Protein AF-A0A954GJQ8-F1 (afdb_monomer_lite)

pLDDT: mean 75.6, std 22.65, range [29.42, 98.06]

Structure (mmCIF, N/CA/C/O backbone):
data_AF-A0A954GJQ8-F1
#
_entry.id   AF-A0A954GJQ8-F1
#
loop_
_atom_site.group_PDB
_atom_site.id
_atom_site.type_symbol
_atom_site.label_atom_id
_atom_site.label_alt_id
_atom_site.label_comp_id
_atom_site.label_asym_id
_atom_site.label_entity_id
_atom_site.label_seq_id
_atom_site.pdbx_PDB_ins_code
_atom_site.Cartn_x
_atom_site.Cartn_y
_atom_site.Cartn_z
_atom_site.occupancy
_atom_site.B_iso_or_equiv
_atom_site.auth_seq_id
_atom_site.auth_comp_id
_atom_site.auth_asym_id
_atom_site.auth_atom_id
_atom_site.pdbx_PDB_model_num
ATOM 1 N N . MET A 1 1 ? 16.228 -15.936 -43.462 1.00 51.31 1 MET A N 1
ATOM 2 C CA . MET A 1 1 ? 16.502 -15.929 -44.924 1.00 51.31 1 MET A CA 1
ATOM 3 C C . MET A 1 1 ? 17.855 -15.322 -45.326 1.00 51.31 1 MET A C 1
ATOM 5 O O . MET A 1 1 ? 18.479 -15.872 -46.222 1.00 51.31 1 MET A O 1
ATOM 9 N N . ARG A 1 2 ? 18.374 -14.271 -44.664 1.00 56.66 2 ARG A N 1
ATOM 10 C CA . ARG A 1 2 ? 19.669 -13.628 -45.010 1.00 56.66 2 ARG A CA 1
ATOM 11 C C . ARG A 1 2 ? 20.930 -14.510 -44.839 1.00 56.66 2 ARG A C 1
ATOM 13 O O . ARG A 1 2 ? 21.914 -14.288 -45.531 1.00 56.66 2 ARG A O 1
ATOM 20 N N . PHE A 1 3 ? 20.880 -15.552 -44.003 1.00 49.22 3 PHE A N 1
ATOM 21 C CA . PHE A 1 3 ? 22.015 -16.462 -43.753 1.00 49.22 3 PHE A CA 1
ATOM 22 C C . PHE A 1 3 ? 22.292 -17.443 -44.913 1.00 49.22 3 PHE A C 1
ATOM 24 O O . PHE A 1 3 ? 23.438 -17.769 -45.199 1.00 49.22 3 PHE A O 1
ATOM 31 N N . SER A 1 4 ? 21.254 -17.864 -45.646 1.00 56.44 4 SER A N 1
ATOM 32 C CA . SER A 1 4 ? 21.404 -18.787 -46.787 1.00 56.44 4 SER A CA 1
ATOM 33 C C . SER A 1 4 ? 22.041 -18.104 -48.003 1.00 56.44 4 SER A C 1
ATOM 35 O O . SER A 1 4 ? 22.789 -18.729 -48.753 1.00 56.44 4 SER A O 1
ATOM 37 N N . ILE A 1 5 ? 21.805 -16.798 -48.154 1.00 65.75 5 ILE A N 1
ATOM 38 C CA . ILE A 1 5 ? 22.423 -15.976 -49.198 1.00 65.75 5 ILE A CA 1
ATOM 39 C C . ILE A 1 5 ? 23.916 -15.813 -48.911 1.00 65.75 5 ILE A C 1
ATOM 41 O O . ILE A 1 5 ? 24.714 -15.970 -49.823 1.00 65.75 5 ILE A O 1
ATOM 45 N N . PHE A 1 6 ? 24.299 -15.598 -47.648 1.00 66.94 6 PHE A N 1
ATOM 46 C CA . PHE A 1 6 ? 25.705 -15.495 -47.251 1.00 66.94 6 PHE A CA 1
ATOM 47 C C . PHE A 1 6 ? 26.480 -16.798 -47.518 1.00 66.94 6 PHE A C 1
ATOM 49 O O . PHE A 1 6 ? 27.552 -16.759 -48.112 1.00 66.94 6 PHE A O 1
ATOM 56 N N . VAL A 1 7 ? 25.905 -17.962 -47.185 1.00 62.84 7 VAL A N 1
ATOM 57 C CA . VAL A 1 7 ? 26.544 -19.275 -47.412 1.00 62.84 7 VAL A CA 1
ATOM 58 C C . VAL A 1 7 ? 26.616 -19.641 -48.901 1.00 62.84 7 VAL A C 1
ATOM 60 O O . VAL A 1 7 ? 27.661 -20.091 -49.365 1.00 62.84 7 VAL A O 1
ATOM 63 N N . ARG A 1 8 ? 25.554 -19.396 -49.685 1.00 68.62 8 ARG A N 1
ATOM 64 C CA . ARG A 1 8 ? 25.583 -19.615 -51.149 1.00 68.62 8 ARG A CA 1
ATOM 65 C C . ARG A 1 8 ? 26.546 -18.663 -51.859 1.00 68.62 8 ARG A C 1
ATOM 67 O O . ARG A 1 8 ? 27.137 -19.031 -52.866 1.00 68.62 8 ARG A O 1
ATOM 74 N N . TRP A 1 9 ? 26.726 -17.460 -51.327 1.00 68.94 9 TRP A N 1
ATOM 75 C CA . TRP A 1 9 ? 27.626 -16.453 -51.876 1.00 68.94 9 TRP A CA 1
ATOM 76 C C . TRP A 1 9 ? 29.098 -16.751 -51.568 1.00 68.94 9 TRP A C 1
ATOM 78 O O . TRP A 1 9 ? 29.924 -16.694 -52.476 1.00 68.94 9 TRP A O 1
ATOM 88 N N . HIS A 1 10 ? 29.419 -17.182 -50.344 1.00 81.00 10 HIS A N 1
ATOM 89 C CA . HIS A 1 10 ? 30.764 -17.654 -49.992 1.00 81.00 10 HIS A CA 1
ATOM 90 C C . HIS A 1 10 ? 31.149 -18.916 -50.783 1.00 81.00 10 HIS A C 1
ATOM 92 O O . HIS A 1 10 ? 32.286 -19.036 -51.231 1.00 81.00 10 HIS A O 1
ATOM 98 N N . ALA A 1 11 ? 30.187 -19.812 -51.037 1.00 74.19 11 ALA A N 1
ATOM 99 C CA . ALA A 1 11 ? 30.384 -20.975 -51.900 1.00 74.19 11 ALA A CA 1
ATOM 100 C C . ALA A 1 11 ? 30.655 -20.587 -53.368 1.00 74.19 11 ALA A C 1
ATOM 102 O O . ALA A 1 11 ? 31.556 -21.153 -53.980 1.00 74.19 11 ALA A O 1
ATOM 103 N N . CYS A 1 12 ? 29.949 -19.592 -53.922 1.00 75.88 12 CYS A N 1
ATOM 104 C CA . CYS A 1 12 ? 30.237 -19.078 -55.268 1.00 75.88 12 CYS A CA 1
ATOM 105 C C . CYS A 1 12 ? 31.612 -18.400 -55.358 1.00 75.88 12 CYS A C 1
ATOM 107 O O . CYS A 1 12 ? 32.325 -18.610 -56.333 1.00 75.88 12 CYS A O 1
ATOM 109 N N . ILE A 1 13 ? 32.004 -17.614 -54.351 1.00 77.06 13 ILE A N 1
ATOM 110 C CA . ILE A 1 13 ? 33.321 -16.957 -54.318 1.00 77.06 13 ILE A CA 1
ATOM 111 C C . ILE A 1 13 ? 34.443 -17.997 -54.230 1.00 77.06 13 ILE A C 1
ATOM 113 O O . ILE A 1 13 ? 35.402 -17.915 -54.995 1.00 77.06 13 ILE A O 1
ATOM 117 N N . LEU A 1 14 ? 34.298 -19.014 -53.373 1.00 78.25 14 LEU A N 1
ATOM 118 C CA . LEU A 1 14 ? 35.243 -20.131 -53.309 1.00 78.25 14 LEU A CA 1
ATOM 119 C C . LEU A 1 14 ? 35.302 -20.907 -54.628 1.00 78.25 14 LEU A C 1
ATOM 121 O O . LEU A 1 14 ? 36.389 -21.286 -55.042 1.00 78.25 14 LEU A O 1
ATOM 125 N N . MET A 1 15 ? 34.177 -21.091 -55.327 1.00 77.75 15 MET A N 1
ATOM 126 C CA . MET A 1 15 ? 34.165 -21.728 -56.648 1.00 77.75 15 MET A CA 1
ATOM 127 C C . MET A 1 15 ? 34.898 -20.909 -57.713 1.00 77.75 15 MET A C 1
ATOM 129 O O . MET A 1 15 ? 35.611 -21.484 -58.530 1.00 77.75 15 MET A O 1
ATOM 133 N N . VAL A 1 16 ? 34.763 -19.581 -57.701 1.00 77.88 16 VAL A N 1
ATOM 134 C CA . VAL A 1 16 ? 35.472 -18.699 -58.640 1.00 77.88 16 VAL A CA 1
ATOM 135 C C . VAL A 1 16 ? 36.976 -18.702 -58.355 1.00 77.88 16 VAL A C 1
ATOM 137 O O . VAL A 1 16 ? 37.768 -18.833 -59.284 1.00 77.88 16 VAL A O 1
ATOM 140 N N . PHE A 1 17 ? 37.383 -18.657 -57.084 1.00 78.50 17 PHE A N 1
ATOM 141 C CA . PHE A 1 17 ? 38.795 -18.775 -56.703 1.00 78.50 17 PHE A CA 1
ATOM 142 C C . PHE A 1 17 ? 39.379 -20.162 -57.005 1.00 78.50 17 PHE A C 1
ATOM 144 O O . PHE A 1 17 ? 40.512 -20.253 -57.474 1.00 78.50 17 PHE A O 1
ATOM 151 N N . LEU A 1 18 ? 38.608 -21.236 -56.806 1.00 75.62 18 LEU A N 1
ATOM 152 C CA . LEU A 1 18 ? 39.009 -22.596 -57.169 1.00 75.62 18 LEU A CA 1
ATOM 153 C C . LEU A 1 18 ? 39.163 -22.738 -58.692 1.00 75.62 18 LEU A C 1
ATOM 155 O O . LEU A 1 18 ? 40.139 -23.321 -59.149 1.00 75.62 18 LEU A O 1
ATOM 159 N N . ALA A 1 19 ? 38.249 -22.165 -59.480 1.00 68.69 19 ALA A N 1
ATOM 160 C CA . ALA A 1 19 ? 38.315 -22.193 -60.940 1.00 68.69 19 ALA A CA 1
ATOM 161 C C . ALA A 1 19 ? 39.522 -21.406 -61.481 1.00 68.69 19 ALA A C 1
ATOM 163 O O . ALA A 1 19 ? 40.231 -21.899 -62.354 1.00 68.69 19 ALA A O 1
ATOM 164 N N . ILE A 1 20 ? 39.807 -20.224 -60.925 1.00 73.44 20 ILE A N 1
ATOM 165 C CA . ILE A 1 20 ? 40.988 -19.427 -61.296 1.00 73.44 20 ILE A CA 1
ATOM 166 C C . ILE A 1 20 ? 42.284 -20.145 -60.873 1.00 73.44 20 ILE A C 1
ATOM 168 O O . ILE A 1 20 ? 43.245 -20.185 -61.641 1.00 73.44 20 ILE A O 1
ATOM 172 N N . GLY A 1 21 ? 42.303 -20.773 -59.691 1.00 72.00 21 GLY A N 1
ATOM 173 C CA . GLY A 1 21 ? 43.444 -21.554 -59.204 1.00 72.00 21 GLY A CA 1
ATOM 174 C C . GLY A 1 21 ? 43.719 -22.831 -60.010 1.00 72.00 21 GLY A C 1
ATOM 175 O O . GLY A 1 21 ? 44.878 -23.201 -60.189 1.00 72.00 21 GLY A O 1
ATOM 176 N N . VAL A 1 22 ? 42.682 -23.489 -60.541 1.00 65.38 22 VAL A N 1
ATOM 177 C CA . VAL A 1 22 ? 42.823 -24.653 -61.435 1.00 65.38 22 VAL A CA 1
ATOM 178 C C . VAL A 1 22 ? 43.383 -24.238 -62.797 1.00 65.38 22 VAL A C 1
ATOM 180 O O . VAL A 1 22 ? 44.285 -24.907 -63.294 1.00 65.38 22 VAL A O 1
ATOM 183 N N . SER A 1 23 ? 42.943 -23.110 -63.362 1.00 60.53 23 SER A N 1
ATOM 184 C CA . SER A 1 23 ? 43.496 -22.591 -64.623 1.00 60.53 23 SER A CA 1
ATOM 185 C C . SER A 1 23 ? 44.976 -22.216 -64.507 1.00 60.53 23 SER A C 1
ATOM 187 O O . SER A 1 23 ? 45.749 -22.513 -65.412 1.00 60.53 23 SER A O 1
ATOM 189 N N . ALA A 1 24 ? 45.402 -21.642 -63.375 1.00 58.53 24 ALA A N 1
ATOM 190 C CA . ALA A 1 24 ? 46.818 -21.361 -63.122 1.00 58.53 24 ALA A CA 1
ATOM 191 C C . ALA A 1 24 ? 47.667 -22.645 -63.060 1.00 58.53 24 ALA A C 1
ATOM 193 O O . ALA A 1 24 ? 48.800 -22.662 -63.532 1.00 58.53 24 ALA A O 1
ATOM 194 N N . ARG A 1 25 ? 47.108 -23.740 -62.528 1.00 60.84 25 ARG A N 1
ATOM 195 C CA . ARG A 1 25 ? 47.779 -25.047 -62.462 1.00 60.84 25 ARG A CA 1
ATOM 196 C C . ARG A 1 25 ? 47.848 -25.754 -63.819 1.00 60.84 25 ARG A C 1
ATOM 198 O O . ARG A 1 25 ? 48.818 -26.456 -64.071 1.00 60.84 25 ARG A O 1
ATOM 205 N N . VAL A 1 26 ? 46.844 -25.555 -64.677 1.00 54.59 26 VAL A N 1
ATOM 206 C CA . VAL A 1 26 ? 46.819 -26.058 -66.062 1.00 54.59 26 VAL A CA 1
ATOM 207 C C . VAL A 1 26 ? 47.815 -25.296 -66.939 1.00 54.59 26 VAL A C 1
ATOM 209 O O . VAL A 1 26 ? 48.562 -25.926 -67.675 1.00 54.59 26 VAL A O 1
ATOM 212 N N . CYS A 1 27 ? 47.918 -23.970 -66.801 1.00 51.88 27 CYS A N 1
ATOM 213 C CA . CYS A 1 27 ? 48.908 -23.188 -67.550 1.00 51.88 27 CYS A CA 1
ATOM 214 C C . CYS A 1 27 ? 50.362 -23.448 -67.120 1.00 51.88 27 CYS A C 1
ATOM 216 O O . CYS A 1 27 ? 51.256 -23.226 -67.923 1.00 51.88 27 CYS A O 1
ATOM 218 N N . TYR A 1 28 ? 50.617 -23.933 -65.899 1.00 55.00 28 TYR A N 1
ATOM 219 C CA . TYR A 1 28 ? 51.981 -24.260 -65.452 1.00 55.00 28 TYR A CA 1
ATOM 220 C C . TYR A 1 28 ? 52.470 -25.645 -65.921 1.00 55.00 28 TYR A C 1
ATOM 222 O O . TYR A 1 28 ? 53.649 -25.955 -65.792 1.00 55.00 28 TYR A O 1
ATOM 230 N N . ALA A 1 29 ? 51.581 -26.503 -66.432 1.00 49.19 29 ALA A N 1
ATOM 231 C CA . ALA A 1 29 ? 51.914 -27.884 -66.794 1.00 49.19 29 ALA A CA 1
ATOM 232 C C . ALA A 1 29 ? 52.321 -28.073 -68.272 1.00 49.19 29 ALA A C 1
ATOM 234 O O . ALA A 1 29 ? 52.773 -29.156 -68.630 1.00 49.19 29 ALA A O 1
ATOM 235 N N . GLU A 1 30 ? 52.180 -27.053 -69.126 1.00 52.44 30 GLU A N 1
ATOM 236 C CA . GLU A 1 30 ? 52.343 -27.166 -70.590 1.00 52.44 30 GLU A CA 1
ATOM 237 C C . GLU A 1 30 ? 53.647 -26.537 -71.131 1.00 52.44 30 GLU A C 1
ATOM 239 O O . GLU A 1 30 ? 53.753 -26.254 -72.317 1.00 52.44 30 GLU A O 1
ATOM 244 N N . GLU A 1 31 ? 54.661 -26.334 -70.279 1.00 52.31 31 GLU A N 1
ATOM 245 C CA . GLU A 1 31 ? 55.951 -25.715 -70.661 1.00 52.31 31 GLU A CA 1
ATOM 246 C C . GLU A 1 31 ? 57.181 -26.615 -70.396 1.00 52.31 31 GLU A C 1
ATOM 248 O O . GLU A 1 31 ? 58.314 -26.147 -70.379 1.00 52.31 31 GLU A O 1
ATOM 253 N N . SER A 1 32 ? 57.006 -27.930 -70.201 1.00 49.62 32 SER A N 1
ATOM 254 C CA . SER A 1 32 ? 58.130 -28.843 -69.901 1.00 49.62 32 SER A CA 1
ATOM 255 C C . SER A 1 32 ? 58.565 -29.776 -71.039 1.00 49.62 32 SER A C 1
ATOM 257 O O . SER A 1 32 ? 59.336 -30.698 -70.782 1.00 49.62 32 SER A O 1
ATOM 259 N N . HIS A 1 33 ? 58.115 -29.587 -72.284 1.00 46.44 33 HIS A N 1
ATOM 260 C CA . HIS A 1 33 ? 58.549 -30.441 -73.397 1.00 46.44 33 HIS A CA 1
ATOM 261 C C . HIS A 1 33 ? 58.727 -29.684 -74.719 1.00 46.44 33 HIS A C 1
ATOM 263 O O . HIS A 1 33 ? 57.775 -29.506 -75.473 1.00 46.44 33 HIS A O 1
ATOM 269 N N . GLY A 1 34 ? 59.985 -29.353 -75.032 1.00 33.59 34 GLY A N 1
ATOM 270 C CA . GLY A 1 34 ? 60.461 -29.275 -76.415 1.00 33.59 34 GLY A CA 1
ATOM 271 C C . GLY A 1 34 ? 61.350 -28.080 -76.759 1.00 33.59 34 GLY A C 1
ATOM 272 O O . GLY A 1 34 ? 60.848 -27.119 -77.325 1.00 33.59 34 GLY A O 1
ATOM 273 N N . HIS A 1 35 ? 62.664 -28.187 -76.529 1.00 32.62 35 HIS A N 1
ATOM 274 C CA . HIS A 1 35 ? 63.666 -27.996 -77.591 1.00 32.62 35 HIS A CA 1
ATOM 275 C C . HIS A 1 35 ? 65.053 -28.454 -77.109 1.00 32.62 35 HIS A C 1
ATOM 277 O O . HIS A 1 35 ? 65.641 -27.860 -76.209 1.00 32.62 35 HIS A O 1
ATOM 283 N N . GLU A 1 36 ? 65.558 -29.522 -77.719 1.00 41.53 36 GLU A N 1
ATOM 284 C CA . GLU A 1 36 ? 66.923 -30.031 -77.594 1.00 41.53 36 GLU A CA 1
ATOM 285 C C . GLU A 1 36 ? 67.572 -29.907 -78.986 1.00 41.53 36 GLU A C 1
ATOM 287 O O . GLU A 1 36 ? 66.912 -30.243 -79.971 1.00 41.53 36 GLU A O 1
ATOM 292 N N . SER A 1 37 ? 68.843 -29.463 -79.039 1.00 43.97 37 SER A N 1
ATOM 293 C CA . SER A 1 37 ? 69.785 -29.453 -80.193 1.00 43.97 37 SER A CA 1
ATOM 294 C C . SER A 1 37 ? 69.435 -28.473 -81.352 1.00 43.97 37 SER A C 1
ATOM 296 O O . SER A 1 37 ? 68.263 -28.238 -81.616 1.00 43.97 37 SER A O 1
ATOM 298 N N . GLU A 1 38 ? 70.315 -27.740 -82.054 1.00 43.12 38 GLU A N 1
ATOM 299 C CA . GLU A 1 38 ? 71.737 -27.816 -82.461 1.00 43.12 38 GLU A CA 1
ATOM 300 C C . GLU A 1 38 ? 72.207 -26.361 -82.784 1.00 43.12 38 GLU A C 1
ATOM 302 O O . GLU A 1 38 ? 71.411 -25.551 -83.254 1.00 43.12 38 GLU A O 1
ATOM 307 N N . ASP A 1 39 ? 73.385 -25.899 -82.348 1.00 40.47 39 ASP A N 1
ATOM 308 C CA . ASP A 1 39 ? 74.624 -25.695 -83.137 1.00 40.47 39 ASP A CA 1
ATOM 309 C C . ASP A 1 39 ? 74.969 -24.205 -83.322 1.00 40.47 39 ASP A C 1
ATOM 311 O O . ASP A 1 39 ? 74.152 -23.421 -83.785 1.00 40.47 39 ASP A O 1
ATOM 315 N N . HIS A 1 40 ? 76.198 -23.813 -82.963 1.00 40.78 40 HIS A N 1
ATOM 316 C CA . HIS A 1 40 ? 77.152 -23.162 -83.873 1.00 40.78 40 HIS A CA 1
ATOM 317 C C . HIS A 1 40 ? 78.504 -22.950 -83.177 1.00 40.78 40 HIS A C 1
ATOM 319 O O . HIS A 1 40 ? 78.657 -22.192 -82.221 1.00 40.78 40 HIS A O 1
ATOM 325 N N . ALA A 1 41 ? 79.490 -23.656 -83.721 1.00 35.62 41 ALA A N 1
ATOM 326 C CA . ALA A 1 41 ? 80.904 -23.581 -83.422 1.00 35.62 41 ALA A CA 1
ATOM 327 C C . ALA A 1 41 ? 81.531 -22.227 -83.799 1.00 35.62 41 ALA A C 1
ATOM 329 O O . ALA A 1 41 ? 81.249 -21.679 -84.864 1.00 35.62 41 ALA A O 1
ATOM 330 N N . ALA A 1 42 ? 82.491 -21.773 -82.993 1.00 36.75 42 ALA A N 1
ATOM 331 C CA . ALA A 1 42 ? 83.597 -20.938 -83.451 1.00 36.75 42 ALA A CA 1
ATOM 332 C C . ALA A 1 42 ? 84.832 -21.238 -82.590 1.00 36.75 42 ALA A C 1
ATOM 334 O O . ALA A 1 42 ? 84.947 -20.797 -81.450 1.00 36.75 42 ALA A O 1
ATOM 335 N N . ALA A 1 43 ? 85.734 -22.043 -83.147 1.00 39.94 43 ALA A N 1
ATOM 336 C CA . ALA A 1 43 ? 87.065 -22.289 -82.619 1.00 39.94 43 ALA A CA 1
ATOM 337 C C . ALA A 1 43 ? 88.041 -21.218 -83.129 1.00 39.94 43 ALA A C 1
ATOM 339 O O . ALA A 1 43 ? 87.995 -20.875 -84.309 1.00 39.94 43 ALA A O 1
ATOM 340 N N . SER A 1 44 ? 88.965 -20.775 -82.274 1.00 36.94 44 SER A N 1
ATOM 341 C CA . SER A 1 44 ? 90.380 -20.576 -82.629 1.00 36.94 44 SER A CA 1
ATOM 342 C C . SER A 1 44 ? 91.202 -20.290 -81.367 1.00 36.94 44 SER A C 1
ATOM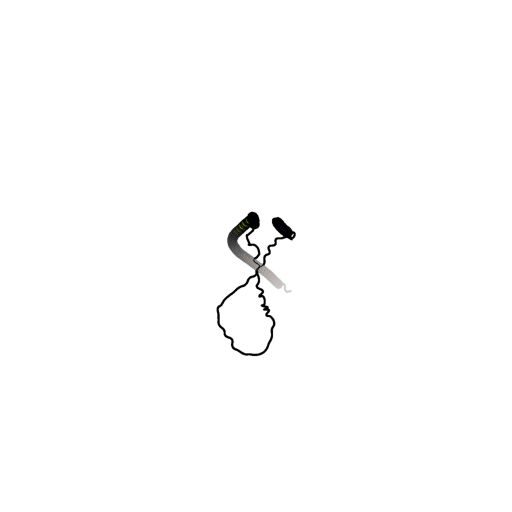 344 O O . SER A 1 44 ? 90.978 -19.290 -80.693 1.00 36.94 44 SER A O 1
ATOM 346 N N . ASN A 1 45 ? 92.150 -21.189 -81.097 1.00 42.72 45 ASN A N 1
ATOM 347 C CA . ASN A 1 45 ? 93.179 -21.163 -80.054 1.00 42.72 45 ASN A CA 1
ATOM 348 C C . ASN A 1 45 ? 94.163 -19.988 -80.176 1.00 42.72 45 ASN A C 1
ATOM 350 O O . ASN A 1 45 ? 94.345 -19.446 -81.267 1.00 42.72 45 ASN A O 1
ATOM 354 N N . GLY A 1 46 ? 94.921 -19.767 -79.098 1.00 31.95 46 GLY A N 1
ATOM 355 C CA . GLY A 1 46 ? 96.297 -19.272 -79.171 1.00 31.95 46 GLY A CA 1
ATOM 356 C C . GLY A 1 46 ? 96.725 -18.516 -77.923 1.00 31.95 46 GLY A C 1
ATOM 357 O O . GLY A 1 46 ? 96.332 -17.366 -77.761 1.00 31.95 46 GLY A O 1
ATOM 358 N N . ASP A 1 47 ? 97.504 -19.191 -77.075 1.00 41.31 47 ASP A N 1
ATOM 359 C CA . ASP A 1 47 ? 98.363 -18.624 -76.029 1.00 41.31 47 ASP A CA 1
ATOM 360 C C . ASP A 1 47 ? 99.235 -17.479 -76.561 1.00 41.31 47 ASP A C 1
ATOM 362 O O . ASP A 1 47 ? 99.454 -17.429 -77.763 1.00 41.31 47 ASP A O 1
ATOM 366 N N . ASP A 1 48 ? 99.725 -16.604 -75.671 1.00 38.88 48 ASP A N 1
ATOM 367 C CA . ASP A 1 48 ? 101.139 -16.183 -75.587 1.00 38.88 48 ASP A CA 1
ATOM 368 C C . ASP A 1 48 ? 101.374 -15.337 -74.315 1.00 38.88 48 ASP A C 1
ATOM 370 O O . ASP A 1 48 ? 100.611 -14.429 -73.978 1.00 38.88 48 ASP A O 1
ATOM 374 N N . HIS A 1 49 ? 102.454 -15.666 -73.608 1.00 37.03 49 HIS A N 1
ATOM 375 C CA . HIS A 1 49 ? 102.993 -15.022 -72.404 1.00 37.03 49 HIS A CA 1
ATOM 376 C C . HIS A 1 49 ? 103.652 -13.649 -72.672 1.00 37.03 49 HIS A C 1
ATOM 378 O O . HIS A 1 49 ? 104.145 -13.438 -73.771 1.00 37.03 49 HIS A O 1
ATOM 384 N N . GLU A 1 50 ? 103.768 -12.776 -71.649 1.00 35.03 50 GLU A N 1
ATOM 385 C CA . GLU A 1 50 ? 105.060 -12.258 -71.110 1.00 35.03 50 GLU A CA 1
ATOM 386 C C . GLU A 1 50 ? 104.946 -11.036 -70.147 1.00 35.03 50 GLU A C 1
ATOM 388 O O . GLU A 1 50 ? 104.223 -10.080 -70.407 1.00 35.03 50 GLU A O 1
ATOM 393 N N . HIS A 1 51 ? 105.744 -11.122 -69.061 1.00 32.97 51 HIS A N 1
ATOM 394 C CA . HIS A 1 51 ? 106.516 -10.122 -68.272 1.00 32.97 51 HIS A CA 1
ATOM 395 C C . HIS A 1 51 ? 105.855 -8.858 -67.675 1.00 32.97 51 HIS A C 1
ATOM 397 O O . HIS A 1 51 ? 105.302 -8.030 -68.384 1.00 32.97 51 HIS A O 1
ATOM 403 N N . GLY A 1 52 ? 105.878 -8.659 -66.345 1.00 29.42 52 GLY A N 1
ATOM 404 C CA . GLY A 1 52 ? 106.995 -8.117 -65.521 1.00 29.42 52 GLY A CA 1
ATOM 405 C C . GLY A 1 52 ? 106.518 -6.757 -64.949 1.00 29.42 52 GLY A C 1
ATOM 406 O O . GLY A 1 52 ? 105.724 -6.102 -65.607 1.00 29.42 52 GLY A O 1
ATOM 407 N N . GLU A 1 53 ? 106.819 -6.221 -63.765 1.00 40.06 53 GLU A N 1
ATOM 408 C CA . GLU A 1 53 ? 107.908 -6.325 -62.790 1.00 40.06 53 GLU A CA 1
ATOM 409 C C . GLU A 1 53 ? 107.486 -5.475 -61.547 1.00 40.06 53 GLU A C 1
ATOM 411 O O . GLU A 1 53 ? 106.869 -4.432 -61.753 1.00 40.06 53 GLU A O 1
ATOM 416 N N . ALA A 1 54 ? 107.826 -5.942 -60.327 1.00 40.34 54 ALA A N 1
ATOM 417 C CA . ALA A 1 54 ? 108.148 -5.265 -59.034 1.00 40.34 54 ALA A CA 1
ATOM 418 C C . ALA A 1 54 ? 107.272 -4.087 -58.480 1.00 40.34 54 ALA A C 1
ATOM 420 O O . ALA A 1 54 ? 106.687 -3.308 -59.214 1.00 40.34 54 ALA A O 1
ATOM 421 N N . ASP A 1 55 ? 107.027 -3.928 -57.163 1.00 44.59 55 ASP A N 1
ATOM 422 C CA . ASP A 1 55 ? 108.005 -3.733 -56.074 1.00 44.59 55 ASP A CA 1
ATOM 423 C C . ASP A 1 55 ? 107.492 -4.157 -54.661 1.00 44.59 55 ASP A C 1
ATOM 425 O O . ASP A 1 55 ? 106.395 -3.784 -54.254 1.00 44.59 55 ASP A O 1
ATOM 429 N N . HIS A 1 56 ? 108.321 -4.927 -53.928 1.00 42.50 56 HIS A N 1
ATOM 430 C CA . HIS A 1 56 ? 108.898 -4.706 -52.568 1.00 42.50 56 HIS A CA 1
ATOM 431 C C . HIS A 1 56 ? 108.067 -3.991 -51.452 1.00 42.50 56 HIS A C 1
ATOM 433 O O . HIS A 1 56 ? 107.431 -2.982 -51.701 1.00 42.50 56 HIS A O 1
ATOM 439 N N . ALA A 1 57 ? 108.108 -4.298 -50.140 1.00 39.47 57 ALA A N 1
ATOM 440 C CA . ALA A 1 57 ? 108.956 -5.135 -49.275 1.00 39.47 57 ALA A CA 1
ATOM 441 C C . ALA A 1 57 ? 108.441 -5.141 -47.799 1.00 39.47 57 ALA A C 1
ATOM 443 O O . ALA A 1 57 ? 107.636 -4.291 -47.423 1.00 39.47 57 ALA A O 1
ATOM 444 N N . ALA A 1 58 ? 109.063 -6.022 -46.987 1.00 44.19 58 ALA A N 1
ATOM 445 C CA . ALA A 1 58 ? 109.218 -6.077 -45.509 1.00 44.19 58 ALA A CA 1
ATOM 446 C C . ALA A 1 58 ? 108.343 -7.130 -44.783 1.00 44.19 58 ALA A C 1
ATOM 448 O O . ALA A 1 58 ? 107.158 -6.902 -44.578 1.00 44.19 58 ALA A O 1
ATOM 449 N N . HIS A 1 59 ? 108.786 -8.372 -44.520 1.00 41.19 59 HIS A N 1
ATOM 450 C CA . HIS A 1 59 ? 109.882 -8.941 -43.687 1.00 41.19 59 HIS A CA 1
ATOM 451 C C . HIS A 1 59 ? 109.739 -8.819 -42.158 1.00 41.19 59 HIS A C 1
ATOM 453 O O . HIS A 1 59 ? 109.740 -7.721 -41.608 1.00 41.19 59 HIS A O 1
ATOM 459 N N . GLY A 1 60 ? 109.765 -9.989 -41.504 1.00 36.03 60 GLY A N 1
ATOM 460 C CA . GLY A 1 60 ? 110.061 -10.199 -40.085 1.00 36.03 60 GLY A CA 1
ATOM 461 C C . GLY A 1 60 ? 109.777 -11.644 -39.649 1.00 36.03 60 GLY A C 1
ATOM 462 O O . GLY A 1 60 ? 108.703 -11.904 -39.121 1.00 36.03 60 GLY A O 1
ATOM 463 N N . ASP A 1 61 ? 110.721 -12.556 -39.906 1.00 43.97 61 ASP A N 1
ATOM 464 C CA . ASP A 1 61 ? 110.797 -13.930 -39.374 1.00 43.97 61 ASP A CA 1
ATOM 465 C C . ASP A 1 61 ? 112.046 -14.039 -38.492 1.00 43.97 61 ASP A C 1
ATOM 467 O O . ASP A 1 61 ? 113.090 -13.532 -38.903 1.00 43.97 61 ASP A O 1
ATOM 471 N N . ASP A 1 62 ? 111.938 -14.751 -37.364 1.00 46.12 62 ASP A N 1
ATOM 472 C CA . ASP A 1 62 ? 113.076 -15.239 -36.581 1.00 46.12 62 ASP A CA 1
ATOM 473 C C . ASP A 1 62 ? 112.862 -16.729 -36.192 1.00 46.12 62 ASP A C 1
ATOM 475 O O . ASP A 1 62 ? 112.320 -17.034 -35.131 1.00 46.12 62 ASP A O 1
ATOM 479 N N . GLY A 1 63 ? 113.350 -17.668 -37.012 1.00 39.66 63 GLY A N 1
ATOM 480 C CA . GLY A 1 63 ? 114.482 -18.526 -36.607 1.00 39.66 63 GLY A CA 1
ATOM 481 C C . GLY A 1 63 ? 114.279 -19.969 -36.071 1.00 39.66 63 GLY A C 1
ATOM 482 O O . GLY A 1 63 ? 113.652 -20.195 -35.040 1.00 39.66 63 GLY A O 1
ATOM 483 N N . HIS A 1 64 ? 115.067 -20.875 -36.697 1.00 44.56 64 HIS A N 1
ATOM 484 C CA . HIS A 1 64 ? 115.543 -22.245 -36.338 1.00 44.56 64 HIS A CA 1
ATOM 485 C C . HIS A 1 64 ? 114.709 -23.418 -36.905 1.00 44.56 64 HIS A C 1
ATOM 487 O O . HIS A 1 64 ? 113.565 -23.588 -36.512 1.00 44.56 64 HIS A O 1
ATOM 493 N N . GLY A 1 65 ? 115.158 -24.271 -37.849 1.00 38.81 65 GLY A N 1
ATOM 494 C CA . GLY A 1 65 ? 116.458 -24.938 -38.132 1.00 38.81 65 GLY A CA 1
ATOM 495 C C . GLY A 1 65 ? 116.274 -26.447 -37.832 1.00 38.81 65 GLY A C 1
ATOM 496 O O . GLY A 1 65 ? 115.720 -26.749 -36.785 1.00 38.81 65 GLY A O 1
ATOM 497 N N . ASP A 1 66 ? 116.625 -27.484 -38.602 1.00 43.69 66 ASP A N 1
ATOM 498 C CA . ASP A 1 66 ? 117.427 -27.770 -39.805 1.00 43.69 66 ASP A CA 1
ATOM 499 C C . ASP A 1 66 ? 117.021 -29.198 -40.291 1.00 43.69 66 ASP A C 1
ATOM 501 O O . ASP A 1 66 ? 116.646 -30.030 -39.462 1.00 43.69 66 ASP A O 1
ATOM 505 N N . GLY A 1 67 ? 117.145 -29.489 -41.595 1.00 39.31 67 GLY A N 1
ATOM 506 C CA . GLY A 1 67 ? 117.530 -30.828 -42.073 1.00 39.31 67 GLY A CA 1
ATOM 507 C C . GLY A 1 67 ? 116.516 -31.695 -42.841 1.00 39.31 67 GLY A C 1
ATOM 508 O O . GLY A 1 67 ? 115.888 -32.568 -42.253 1.00 39.31 67 GLY A O 1
ATOM 509 N N . GLY A 1 68 ? 116.526 -31.602 -44.182 1.00 35.03 68 GLY A N 1
ATOM 510 C CA . GLY A 1 68 ? 116.659 -32.813 -45.018 1.00 35.03 68 GLY A CA 1
ATOM 511 C C . GLY A 1 68 ? 115.504 -33.299 -45.917 1.00 35.03 68 GLY A C 1
ATOM 512 O O . GLY A 1 68 ? 114.868 -34.289 -45.584 1.00 35.03 68 GLY A O 1
ATOM 513 N N . HIS A 1 69 ? 115.432 -32.724 -47.126 1.00 37.25 69 HIS A N 1
ATOM 514 C CA . HIS A 1 69 ? 115.315 -33.393 -48.444 1.00 37.25 69 HIS A CA 1
ATOM 515 C C . HIS A 1 69 ? 113.981 -33.915 -49.043 1.00 37.25 69 HIS A C 1
ATOM 517 O O . HIS A 1 69 ? 113.314 -34.801 -48.520 1.00 37.25 69 HIS A O 1
ATOM 523 N N . ASP A 1 70 ? 113.801 -33.425 -50.280 1.00 39.97 70 ASP A N 1
ATOM 524 C CA . ASP A 1 70 ? 113.300 -34.038 -51.520 1.00 39.97 70 ASP A CA 1
ATOM 525 C C . ASP A 1 70 ? 111.793 -34.076 -51.859 1.00 39.97 70 ASP A C 1
ATOM 527 O O . ASP A 1 70 ? 111.034 -34.955 -51.470 1.00 39.97 70 ASP A O 1
ATOM 531 N N . GLU A 1 71 ? 111.453 -33.075 -52.686 1.00 43.81 71 GLU A N 1
ATOM 532 C CA . GLU A 1 71 ? 110.685 -33.084 -53.944 1.00 43.81 71 GLU A CA 1
ATOM 533 C C . GLU A 1 71 ? 109.289 -33.728 -54.000 1.00 43.81 71 GLU A C 1
ATOM 535 O O . GLU A 1 71 ? 109.125 -34.945 -53.989 1.00 43.81 71 GLU A O 1
ATOM 540 N N . GLY A 1 72 ? 108.280 -32.882 -54.243 1.00 37.94 72 GLY A N 1
ATOM 541 C CA . GLY A 1 72 ? 106.987 -33.324 -54.764 1.00 37.94 72 GLY A CA 1
ATOM 542 C C . GLY A 1 72 ? 105.845 -32.341 -54.528 1.00 37.94 72 GLY A C 1
ATOM 543 O O . GLY A 1 72 ? 105.232 -32.362 -53.472 1.00 37.94 72 GLY A O 1
ATOM 544 N N . GLU A 1 73 ? 105.586 -31.516 -55.543 1.00 42.94 73 GLU A N 1
ATOM 545 C CA . GLU A 1 73 ? 104.300 -30.909 -55.927 1.00 42.94 73 GLU A CA 1
ATOM 546 C C . GLU A 1 73 ? 103.388 -30.254 -54.869 1.00 42.94 73 GLU A C 1
ATOM 548 O O . GLU A 1 73 ? 102.753 -30.879 -54.023 1.00 42.94 73 GLU A O 1
ATOM 553 N N . ALA A 1 74 ? 103.220 -28.942 -55.051 1.00 39.91 74 ALA A N 1
ATOM 554 C CA . ALA A 1 74 ? 102.201 -28.123 -54.420 1.00 39.91 74 ALA A CA 1
ATOM 555 C C . ALA A 1 74 ? 100.808 -28.386 -55.022 1.00 39.91 74 ALA A C 1
ATOM 557 O O . ALA A 1 74 ? 100.598 -28.233 -56.224 1.00 39.91 74 ALA A O 1
ATOM 558 N N . GLY A 1 75 ? 99.843 -28.680 -54.152 1.00 37.53 75 GLY A N 1
ATOM 559 C CA . GLY A 1 75 ? 98.410 -28.625 -54.432 1.00 37.53 75 GLY A CA 1
ATOM 560 C C . GLY A 1 75 ? 97.687 -28.016 -53.234 1.00 37.53 75 GLY A C 1
ATOM 561 O O . GLY A 1 75 ? 97.357 -28.718 -52.281 1.00 37.53 75 GLY A O 1
ATOM 562 N N . HIS A 1 76 ? 97.493 -26.697 -53.267 1.00 42.03 76 HIS A N 1
ATOM 563 C CA . HIS A 1 76 ? 96.685 -25.943 -52.310 1.00 42.03 76 HIS A CA 1
ATOM 564 C C . HIS A 1 76 ? 95.217 -26.397 -52.393 1.00 42.03 76 HIS A C 1
ATOM 566 O O . HIS A 1 76 ? 94.557 -26.192 -53.409 1.00 42.03 76 HIS A O 1
ATOM 572 N N . HIS A 1 77 ? 94.714 -27.015 -51.323 1.00 42.34 77 HIS A N 1
ATOM 573 C CA . HIS A 1 77 ? 93.285 -27.195 -51.070 1.00 42.34 77 HIS A CA 1
ATOM 574 C C . HIS A 1 77 ? 92.851 -26.128 -50.065 1.00 42.34 77 HIS A C 1
ATOM 576 O O . HIS A 1 77 ? 92.920 -26.338 -48.853 1.00 42.34 77 HIS A O 1
ATOM 582 N N . ASP A 1 78 ? 92.405 -24.986 -50.578 1.00 43.72 78 ASP A N 1
ATOM 583 C CA . ASP A 1 78 ? 91.787 -23.951 -49.761 1.00 43.72 78 ASP A CA 1
ATOM 584 C C . ASP A 1 78 ? 90.280 -24.226 -49.708 1.00 43.72 78 ASP A C 1
ATOM 586 O O . ASP A 1 78 ? 89.605 -24.358 -50.728 1.00 43.72 78 ASP A O 1
ATOM 590 N N . ALA A 1 79 ? 89.781 -24.389 -48.486 1.00 43.47 79 ALA A N 1
ATOM 591 C CA . ALA A 1 79 ? 88.404 -24.713 -48.161 1.00 43.47 79 ALA A CA 1
ATOM 592 C C . ALA A 1 79 ? 87.426 -23.623 -48.636 1.00 43.47 79 ALA A C 1
ATOM 594 O O . ALA A 1 79 ? 87.542 -22.457 -48.250 1.00 43.47 79 ALA A O 1
ATOM 595 N N . GLU A 1 80 ? 86.433 -24.028 -49.430 1.00 48.34 80 GLU A N 1
ATOM 596 C CA . GLU A 1 80 ? 85.304 -23.194 -49.839 1.00 48.34 80 GLU A CA 1
ATOM 597 C C . GLU A 1 80 ? 84.470 -22.759 -48.625 1.00 48.34 80 GLU A C 1
ATOM 599 O O . GLU A 1 80 ? 83.943 -23.557 -47.849 1.00 48.34 80 GLU A O 1
ATOM 604 N N . HIS A 1 81 ? 84.360 -21.442 -48.479 1.00 51.59 81 HIS A N 1
ATOM 605 C CA . HIS A 1 81 ? 83.347 -20.768 -47.685 1.00 51.59 81 HIS A CA 1
ATOM 606 C C . HIS A 1 81 ? 81.992 -20.925 -48.398 1.00 51.59 81 HIS A C 1
ATOM 608 O O . HIS A 1 81 ? 81.771 -20.282 -49.423 1.00 51.59 81 HIS A O 1
ATOM 614 N N . ASP A 1 82 ? 81.072 -21.711 -47.829 1.00 51.91 82 ASP A N 1
ATOM 615 C CA . ASP A 1 82 ? 79.659 -21.750 -48.236 1.00 51.91 82 ASP A CA 1
ATOM 616 C C . ASP A 1 82 ? 78.985 -20.403 -47.909 1.00 51.91 82 ASP A C 1
ATOM 618 O O . ASP A 1 82 ? 78.337 -20.207 -46.874 1.00 51.91 82 ASP A O 1
ATOM 622 N N . ALA A 1 83 ? 79.179 -19.421 -48.787 1.00 55.66 83 ALA A N 1
ATOM 623 C CA . ALA A 1 83 ? 78.428 -18.180 -48.784 1.00 55.66 83 ALA A CA 1
ATOM 624 C C . ALA A 1 83 ? 77.056 -18.442 -49.414 1.00 55.66 83 ALA A C 1
ATOM 626 O O . ALA A 1 83 ? 76.955 -18.883 -50.551 1.00 55.66 83 ALA A O 1
ATOM 627 N N . PHE A 1 84 ? 75.986 -18.144 -48.678 1.00 53.19 84 PHE A N 1
ATOM 628 C CA . PHE A 1 84 ? 74.612 -18.155 -49.178 1.00 53.19 84 PHE A CA 1
ATOM 629 C C . PHE A 1 84 ? 74.493 -17.277 -50.433 1.00 53.19 84 PHE A C 1
ATOM 631 O O . PHE A 1 84 ? 74.381 -16.051 -50.356 1.00 53.19 84 PHE A O 1
ATOM 638 N N . HIS A 1 85 ? 74.531 -17.918 -51.597 1.00 59.69 85 HIS A N 1
ATOM 639 C CA . HIS A 1 85 ? 74.291 -17.282 -52.878 1.00 59.69 85 HIS A CA 1
ATOM 640 C C . HIS A 1 85 ? 72.783 -17.029 -52.998 1.00 59.69 85 HIS A C 1
ATOM 642 O O . HIS A 1 85 ? 72.003 -17.947 -53.246 1.00 59.69 85 HIS A O 1
ATOM 648 N N . ILE A 1 86 ? 72.349 -15.777 -52.811 1.00 61.03 86 ILE A N 1
ATOM 649 C CA . ILE A 1 86 ? 71.070 -15.339 -53.377 1.00 61.03 86 ILE A CA 1
ATOM 650 C C . ILE A 1 86 ? 71.272 -15.348 -54.886 1.00 61.03 86 ILE A C 1
ATOM 652 O O . ILE A 1 86 ? 71.863 -14.421 -55.441 1.00 61.03 86 ILE A O 1
ATOM 656 N N . ASP A 1 87 ? 70.810 -16.409 -55.540 1.00 50.50 87 ASP A N 1
ATOM 657 C CA . ASP A 1 87 ? 70.767 -16.461 -56.992 1.00 50.50 87 ASP A CA 1
ATOM 658 C C . ASP A 1 87 ? 69.836 -15.345 -57.486 1.00 50.50 87 ASP A C 1
ATOM 660 O O . ASP A 1 87 ? 68.609 -15.402 -57.379 1.00 50.50 87 ASP A O 1
ATOM 664 N N . THR A 1 88 ? 70.454 -14.256 -57.935 1.00 62.97 88 THR A N 1
ATOM 665 C CA . THR A 1 88 ? 69.775 -13.059 -58.435 1.00 62.97 88 THR A CA 1
ATOM 666 C C . THR A 1 88 ? 69.559 -13.145 -59.948 1.00 62.97 88 THR A C 1
ATOM 668 O O . THR A 1 88 ? 69.327 -12.128 -60.594 1.00 62.97 88 THR A O 1
ATOM 671 N N . SER A 1 89 ? 69.634 -14.349 -60.529 1.00 58.59 89 SER A N 1
ATOM 672 C CA . SER A 1 89 ? 69.318 -14.592 -61.940 1.00 58.59 89 SER A CA 1
ATOM 673 C C . SER A 1 89 ? 67.812 -14.686 -62.229 1.00 58.59 89 SER A C 1
ATOM 675 O O . SER A 1 89 ? 67.414 -14.801 -63.389 1.00 58.59 89 SER A O 1
ATOM 677 N N . ALA A 1 90 ? 66.951 -14.572 -61.208 1.00 65.69 90 ALA A N 1
ATOM 678 C CA . ALA A 1 90 ? 65.517 -14.403 -61.420 1.00 65.69 90 ALA A CA 1
ATOM 679 C C . ALA A 1 90 ? 65.245 -13.076 -62.169 1.00 65.69 90 ALA A C 1
ATOM 681 O O . ALA A 1 90 ? 65.749 -12.028 -61.750 1.00 65.69 90 ALA A O 1
ATOM 682 N N . PRO A 1 91 ? 64.458 -13.087 -63.265 1.00 65.38 91 PRO A N 1
ATOM 683 C CA . PRO A 1 91 ? 64.229 -11.901 -64.085 1.00 65.38 91 PRO A CA 1
ATOM 684 C C . PRO A 1 91 ? 63.623 -10.756 -63.253 1.00 65.38 91 PRO A C 1
ATOM 686 O O . PRO A 1 91 ? 62.896 -11.009 -62.287 1.00 65.38 91 PRO A O 1
ATOM 689 N N . PRO A 1 92 ? 63.914 -9.488 -63.605 1.00 60.19 92 PRO A N 1
ATOM 690 C CA . PRO A 1 92 ? 63.514 -8.333 -62.812 1.00 60.19 92 PRO A CA 1
ATOM 691 C C . PRO A 1 92 ? 62.001 -8.326 -62.591 1.00 60.19 92 PRO A C 1
ATOM 693 O O . PRO A 1 92 ? 61.234 -8.543 -63.527 1.00 60.19 92 PRO A O 1
ATOM 696 N N . LEU A 1 93 ? 61.587 -8.036 -61.351 1.00 63.22 93 LEU A N 1
ATOM 697 C CA . LEU A 1 93 ? 60.198 -7.871 -60.909 1.00 63.22 93 LEU A CA 1
ATOM 698 C C . LEU A 1 93 ? 59.550 -6.644 -61.574 1.00 63.22 93 LEU A C 1
ATOM 700 O O . LEU A 1 93 ? 59.200 -5.661 -60.924 1.00 63.22 93 LEU A O 1
ATOM 704 N N . MET A 1 94 ? 59.416 -6.671 -62.893 1.00 62.53 94 MET A N 1
ATOM 705 C CA . MET A 1 94 ? 58.539 -5.780 -63.624 1.00 62.53 94 MET A CA 1
ATOM 706 C C . MET A 1 94 ? 57.148 -6.376 -63.437 1.00 62.53 94 MET A C 1
ATOM 708 O O . MET A 1 94 ? 56.918 -7.501 -63.874 1.00 62.53 94 MET A O 1
ATOM 712 N N . PRO A 1 95 ? 56.230 -5.702 -62.727 1.00 65.81 95 PRO A N 1
ATOM 713 C CA . PRO A 1 95 ? 54.900 -6.250 -62.557 1.00 65.81 95 PRO A CA 1
ATOM 714 C C . PRO A 1 95 ? 54.289 -6.400 -63.945 1.00 65.81 95 PRO A C 1
ATOM 716 O O . PRO A 1 95 ? 54.112 -5.407 -64.657 1.00 65.81 95 PRO A O 1
ATOM 719 N N . ASP A 1 96 ? 53.991 -7.639 -64.336 1.00 71.12 96 ASP A N 1
ATOM 720 C CA . ASP A 1 96 ? 53.353 -7.899 -65.615 1.00 71.12 96 ASP A CA 1
ATOM 721 C C . ASP A 1 96 ? 52.103 -7.027 -65.698 1.00 71.12 96 ASP A C 1
ATOM 723 O O . ASP A 1 96 ? 51.210 -7.107 -64.847 1.00 71.12 96 ASP A O 1
ATOM 727 N N . ALA A 1 97 ? 52.016 -6.179 -66.726 1.00 78.56 97 ALA A N 1
ATOM 728 C CA . ALA A 1 97 ? 50.877 -5.275 -66.899 1.00 78.56 97 ALA A CA 1
ATOM 729 C C . ALA A 1 97 ? 49.540 -6.043 -66.860 1.00 78.56 97 ALA A C 1
ATOM 731 O O . ALA A 1 97 ? 48.525 -5.536 -66.385 1.00 78.56 97 ALA A O 1
ATOM 732 N N . ARG A 1 98 ? 49.564 -7.314 -67.279 1.00 77.88 98 ARG A N 1
ATOM 733 C CA . ARG A 1 98 ? 48.450 -8.266 -67.199 1.00 77.88 98 ARG A CA 1
ATOM 734 C C . ARG A 1 98 ? 48.015 -8.561 -65.756 1.00 77.88 98 ARG A C 1
ATOM 736 O O . ARG A 1 98 ? 46.818 -8.531 -65.478 1.00 77.88 98 ARG A O 1
ATOM 743 N N . LEU A 1 99 ? 48.957 -8.797 -64.839 1.00 81.50 99 LEU A N 1
ATOM 744 C CA . LEU A 1 99 ? 48.679 -9.050 -63.419 1.00 81.50 99 LEU A CA 1
ATOM 745 C C . LEU A 1 99 ? 48.125 -7.803 -62.725 1.00 81.50 99 LEU A C 1
ATOM 747 O O . LEU A 1 99 ? 47.180 -7.907 -61.944 1.00 81.50 99 LEU A O 1
ATOM 751 N N . LEU A 1 100 ? 48.652 -6.618 -63.046 1.00 85.19 100 LEU A N 1
ATOM 752 C CA . LEU A 1 100 ? 48.146 -5.358 -62.490 1.00 85.19 100 LEU A CA 1
ATOM 753 C C . LEU A 1 100 ? 46.716 -5.059 -62.941 1.00 85.19 100 LEU A C 1
ATOM 755 O O . LEU A 1 100 ? 45.877 -4.706 -62.112 1.00 85.19 100 LEU A O 1
ATOM 759 N N . ILE A 1 101 ? 46.412 -5.245 -64.228 1.00 88.06 101 ILE A N 1
ATOM 760 C CA . ILE A 1 101 ? 45.054 -5.061 -64.757 1.00 88.06 101 ILE A CA 1
ATOM 761 C C . ILE A 1 101 ? 44.092 -6.058 -64.098 1.00 88.06 101 ILE A C 1
ATOM 763 O O . ILE A 1 101 ? 43.015 -5.666 -63.654 1.00 88.06 101 ILE A O 1
ATOM 767 N N . PHE A 1 102 ? 44.482 -7.328 -63.965 1.00 86.25 102 PHE A N 1
ATOM 768 C CA . PHE A 1 102 ? 43.650 -8.347 -63.323 1.00 86.25 102 PHE A CA 1
ATOM 769 C C . PHE A 1 102 ? 43.421 -8.081 -61.824 1.00 86.25 102 PHE A C 1
ATOM 771 O O . PHE A 1 102 ? 42.293 -8.199 -61.335 1.00 86.25 102 PHE A O 1
ATOM 778 N N . SER A 1 103 ? 44.465 -7.667 -61.100 1.00 85.06 103 SER A N 1
ATOM 779 C CA . SER A 1 103 ? 44.384 -7.260 -59.691 1.00 85.06 103 SER A CA 1
ATOM 780 C C . SER A 1 103 ? 43.454 -6.059 -59.513 1.00 85.06 103 SER A C 1
ATOM 782 O O . SER A 1 103 ? 42.567 -6.084 -58.660 1.00 85.06 103 SER A O 1
ATOM 784 N N . LEU A 1 104 ? 43.563 -5.051 -60.385 1.00 91.50 104 LEU A N 1
ATOM 785 C CA . LEU A 1 104 ? 42.696 -3.875 -60.367 1.00 91.50 104 LEU A CA 1
ATOM 786 C C . LEU A 1 104 ? 41.233 -4.238 -60.655 1.00 91.50 104 LEU A C 1
ATOM 788 O O . LEU A 1 104 ? 40.340 -3.779 -59.946 1.00 91.50 104 LEU A O 1
ATOM 792 N N . VAL A 1 105 ? 40.975 -5.093 -61.648 1.00 91.94 105 VAL A N 1
ATOM 793 C CA . VAL A 1 105 ? 39.619 -5.572 -61.964 1.00 91.94 105 VAL A CA 1
ATOM 794 C C . VAL A 1 105 ? 39.024 -6.347 -60.786 1.00 91.94 105 VAL A C 1
ATOM 796 O O . VAL A 1 105 ? 37.879 -6.103 -60.409 1.00 91.94 105 VAL A O 1
ATOM 799 N N . THR A 1 106 ? 39.801 -7.230 -60.156 1.00 86.56 106 THR A N 1
ATOM 800 C CA . THR A 1 106 ? 39.354 -8.017 -58.995 1.00 86.56 106 THR A CA 1
ATOM 801 C C . THR A 1 106 ? 39.111 -7.131 -57.770 1.00 86.56 106 THR A C 1
ATOM 803 O O . THR A 1 106 ? 38.103 -7.290 -57.078 1.00 86.56 106 THR A O 1
ATOM 806 N N . PHE A 1 107 ? 39.980 -6.149 -57.526 1.00 90.19 107 PHE A N 1
ATOM 807 C CA . PHE A 1 107 ? 39.816 -5.166 -56.457 1.00 90.19 107 PHE A CA 1
ATOM 808 C C . PHE A 1 107 ? 38.565 -4.305 -56.667 1.00 90.19 107 PHE A C 1
ATOM 810 O O . PHE A 1 107 ? 37.762 -4.142 -55.748 1.00 90.19 107 PHE A O 1
ATOM 817 N N . LEU A 1 108 ? 38.345 -3.802 -57.885 1.00 92.12 108 LEU A N 1
ATOM 818 C CA . LEU A 1 108 ? 37.152 -3.026 -58.225 1.00 92.12 108 LEU A CA 1
ATOM 819 C C . LEU A 1 108 ? 35.873 -3.864 -58.118 1.00 92.12 108 LEU A C 1
ATOM 821 O O . LEU A 1 108 ? 34.870 -3.375 -57.595 1.00 92.12 108 LEU A O 1
ATOM 825 N N . LEU A 1 109 ? 35.911 -5.130 -58.542 1.00 89.25 109 LEU A N 1
ATOM 826 C CA . LEU A 1 109 ? 34.802 -6.067 -58.369 1.00 89.25 109 LEU A CA 1
ATOM 827 C C . LEU A 1 109 ? 34.477 -6.269 -56.882 1.00 89.25 109 LEU A C 1
ATOM 829 O O . LEU A 1 109 ? 33.310 -6.194 -56.494 1.00 89.25 109 LEU A O 1
ATOM 833 N N . TYR A 1 110 ? 35.496 -6.460 -56.040 1.00 88.56 110 TYR A N 1
ATOM 834 C CA . TYR A 1 110 ? 35.333 -6.578 -54.591 1.00 88.56 110 TYR A CA 1
ATOM 835 C C . TYR A 1 110 ? 34.738 -5.307 -53.973 1.00 88.56 110 TYR A C 1
ATOM 837 O O . TYR A 1 110 ? 33.766 -5.394 -53.222 1.00 88.56 110 TYR A O 1
ATOM 845 N N . VAL A 1 111 ? 35.257 -4.124 -54.318 1.00 89.44 111 VAL A N 1
ATOM 846 C CA . VAL A 1 111 ? 34.744 -2.834 -53.824 1.00 89.44 111 VAL A CA 1
ATOM 847 C C . VAL A 1 111 ? 33.294 -2.616 -54.251 1.00 89.44 111 VAL A C 1
ATOM 849 O O . VAL A 1 111 ? 32.485 -2.154 -53.447 1.00 89.44 111 VAL A O 1
ATOM 852 N N . PHE A 1 112 ? 32.930 -2.980 -55.482 1.00 87.38 112 PHE A N 1
ATOM 853 C CA . PHE A 1 112 ? 31.552 -2.877 -55.960 1.00 87.38 112 PHE A CA 1
ATOM 854 C C . PHE A 1 112 ? 30.601 -3.773 -55.154 1.00 87.38 112 PHE A C 1
ATOM 856 O O . PHE A 1 112 ? 29.526 -3.336 -54.730 1.00 87.38 112 PHE A O 1
ATOM 863 N N . LEU A 1 113 ? 31.032 -5.003 -54.865 1.00 85.12 113 LEU A N 1
ATOM 864 C CA . LEU A 1 113 ? 30.297 -5.940 -54.021 1.00 85.12 113 LEU A CA 1
ATOM 865 C C . LEU A 1 113 ? 30.181 -5.399 -52.584 1.00 85.12 113 LEU A C 1
ATOM 867 O O . LEU A 1 113 ? 29.078 -5.249 -52.059 1.00 85.12 113 LEU A O 1
ATOM 871 N N . ALA A 1 114 ? 31.291 -4.995 -51.969 1.00 84.94 114 ALA A N 1
ATOM 872 C CA . ALA A 1 114 ? 31.319 -4.455 -50.612 1.00 84.94 114 ALA A CA 1
ATOM 873 C C . ALA A 1 114 ? 30.473 -3.180 -50.468 1.00 84.94 114 ALA A C 1
ATOM 875 O O . ALA A 1 114 ? 29.752 -3.027 -49.482 1.00 84.94 114 ALA A O 1
ATOM 876 N N . LYS A 1 115 ? 30.479 -2.293 -51.470 1.00 83.38 115 LYS A N 1
ATOM 877 C CA . LYS A 1 115 ? 29.652 -1.080 -51.479 1.00 83.38 115 LYS A CA 1
ATOM 878 C C . LYS A 1 115 ? 28.170 -1.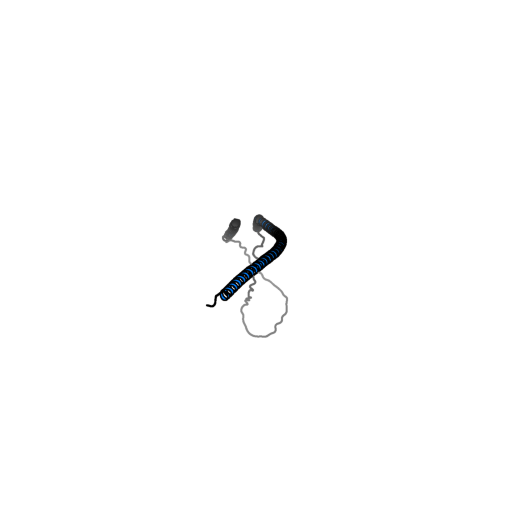417 -51.355 1.00 83.38 115 LYS A C 1
ATOM 880 O O . LYS A 1 115 ? 27.465 -0.802 -50.561 1.00 83.38 115 LYS A O 1
ATOM 885 N N . ARG A 1 116 ? 27.683 -2.412 -52.103 1.00 79.38 116 ARG A N 1
ATOM 886 C CA . ARG A 1 116 ? 26.263 -2.784 -52.065 1.00 79.38 116 ARG A CA 1
ATOM 887 C C . ARG A 1 116 ? 25.882 -3.588 -50.820 1.00 79.38 116 ARG A C 1
ATOM 889 O O . ARG A 1 116 ? 24.734 -3.477 -50.378 1.00 79.38 116 ARG A O 1
ATOM 896 N N . PHE A 1 117 ? 26.807 -4.388 -50.286 1.00 80.12 117 PHE A N 1
ATOM 897 C CA . PHE A 1 117 ? 26.543 -5.324 -49.189 1.00 80.12 117 PHE A CA 1
ATOM 898 C C . PHE A 1 117 ? 26.844 -4.774 -47.788 1.00 80.12 117 PHE A C 1
ATOM 900 O O . PHE A 1 117 ? 26.100 -5.103 -46.873 1.00 80.12 117 PHE A O 1
ATOM 907 N N . ALA A 1 118 ? 27.875 -3.946 -47.596 1.00 84.38 118 ALA A N 1
ATOM 908 C CA . ALA A 1 118 ? 28.287 -3.473 -46.269 1.00 84.38 118 ALA A CA 1
ATOM 909 C C . ALA A 1 118 ? 27.609 -2.158 -45.852 1.00 84.38 118 ALA A C 1
ATOM 911 O O . ALA A 1 118 ? 27.279 -1.982 -44.683 1.00 84.38 118 ALA A O 1
ATOM 912 N N . TRP A 1 119 ? 27.356 -1.247 -46.795 1.00 84.94 119 TRP A N 1
ATOM 913 C CA . TRP A 1 119 ? 26.864 0.097 -46.471 1.00 84.94 119 TRP A CA 1
ATOM 914 C C . TRP A 1 119 ? 25.415 0.099 -45.981 1.00 84.94 119 TRP A C 1
ATOM 916 O O . TRP A 1 119 ? 25.091 0.768 -45.005 1.00 84.94 119 TRP A O 1
ATOM 926 N N . LEU A 1 120 ? 24.548 -0.684 -46.627 1.00 83.06 120 LEU A N 1
ATOM 927 C CA . LEU A 1 120 ? 23.126 -0.732 -46.290 1.00 83.06 120 LEU A CA 1
ATOM 928 C C . LEU A 1 120 ? 22.851 -1.277 -44.868 1.00 83.06 120 LEU A C 1
ATOM 930 O O . LEU A 1 120 ? 22.179 -0.585 -44.107 1.00 83.06 120 LEU A O 1
ATOM 934 N N . PRO A 1 121 ? 23.380 -2.452 -44.455 1.00 85.19 121 PRO A N 1
ATOM 935 C CA . PRO A 1 121 ? 23.151 -2.959 -43.100 1.00 85.19 121 PRO A CA 1
ATOM 936 C C . PRO A 1 121 ? 23.870 -2.147 -42.013 1.00 85.19 121 PRO A C 1
ATOM 938 O O . PRO A 1 121 ? 23.441 -2.178 -40.862 1.00 85.19 121 PRO A O 1
ATOM 941 N N . LEU A 1 122 ? 24.954 -1.433 -42.344 1.00 88.50 122 LEU A N 1
ATOM 942 C CA . LEU A 1 122 ? 25.678 -0.608 -41.375 1.00 88.50 122 LEU A CA 1
ATOM 943 C C . LEU A 1 122 ? 24.859 0.617 -40.957 1.00 88.50 122 LEU A C 1
ATOM 945 O O . LEU A 1 122 ? 24.739 0.883 -39.763 1.00 88.50 122 LEU A O 1
ATOM 949 N N . ILE A 1 123 ? 24.266 1.316 -41.929 1.00 89.44 123 ILE A N 1
ATOM 950 C CA . ILE A 1 123 ? 23.396 2.472 -41.674 1.00 89.44 123 ILE A CA 1
ATOM 951 C C . ILE A 1 123 ? 22.136 2.016 -40.929 1.00 89.44 123 ILE A C 1
ATOM 953 O O . ILE A 1 123 ? 21.822 2.560 -39.876 1.00 89.44 123 ILE A O 1
ATOM 957 N N . GLU A 1 124 ? 21.490 0.936 -41.388 1.00 89.31 124 GLU A N 1
ATOM 958 C CA . GLU A 1 124 ? 20.304 0.369 -40.726 1.00 89.31 124 GLU A CA 1
ATOM 959 C C . GLU A 1 124 ? 20.601 -0.044 -39.270 1.00 89.31 124 GLU A C 1
ATOM 961 O O . GLU A 1 124 ? 19.790 0.168 -38.369 1.00 89.31 124 GLU A O 1
ATOM 966 N N . GLY A 1 125 ? 21.790 -0.594 -39.003 1.00 91.06 125 GLY A N 1
ATOM 967 C CA . GLY A 1 125 ? 22.223 -0.949 -37.654 1.00 91.06 125 GLY A CA 1
ATOM 968 C C . GLY A 1 125 ? 22.478 0.258 -36.745 1.00 91.06 125 GLY A C 1
ATOM 969 O O . GLY A 1 125 ? 22.247 0.158 -35.535 1.00 91.06 125 GLY A O 1
ATOM 970 N N . LEU A 1 126 ? 22.948 1.374 -37.306 1.00 91.88 126 LEU A N 1
ATOM 971 C CA . LEU A 1 126 ? 23.213 2.612 -36.575 1.00 91.88 126 LEU A CA 1
ATOM 972 C C . LEU A 1 126 ? 21.907 3.346 -36.250 1.00 91.88 126 LEU A C 1
ATOM 974 O O . LEU A 1 126 ? 21.664 3.633 -35.078 1.00 91.88 126 LEU A O 1
ATOM 978 N N . ASP A 1 127 ? 21.017 3.492 -37.234 1.00 92.44 127 ASP A N 1
ATOM 979 C CA . ASP A 1 127 ? 19.673 4.052 -37.047 1.00 92.44 127 ASP A CA 1
ATOM 980 C C . ASP A 1 127 ? 18.881 3.230 -36.024 1.00 92.44 127 ASP A C 1
ATOM 982 O O . ASP A 1 127 ? 18.239 3.767 -35.121 1.00 92.44 127 ASP A O 1
ATOM 986 N N . ALA A 1 128 ? 18.978 1.897 -36.089 1.00 93.81 128 ALA A N 1
ATOM 987 C CA . ALA A 1 128 ? 18.339 1.030 -35.110 1.00 93.81 128 ALA A CA 1
ATOM 988 C C . ALA A 1 128 ? 18.921 1.208 -33.698 1.00 93.81 128 ALA A C 1
ATOM 990 O O . ALA A 1 128 ? 18.191 1.045 -32.720 1.00 93.81 128 ALA A O 1
ATOM 991 N N . ARG A 1 129 ? 20.224 1.492 -33.552 1.00 92.50 129 ARG A N 1
ATOM 992 C CA . ARG A 1 129 ? 20.838 1.779 -32.242 1.00 92.50 129 ARG A CA 1
ATOM 993 C C . ARG A 1 129 ? 20.327 3.100 -31.688 1.00 92.50 129 ARG A C 1
ATOM 995 O O . ARG A 1 129 ? 19.886 3.122 -30.543 1.00 92.50 129 ARG A O 1
ATOM 1002 N N . GLU A 1 130 ? 20.341 4.149 -32.499 1.00 94.56 130 GLU A N 1
ATOM 1003 C CA . GLU A 1 130 ? 19.847 5.468 -32.115 1.00 94.56 130 GLU A CA 1
ATOM 1004 C C . GLU A 1 130 ? 18.364 5.416 -31.729 1.00 94.56 130 GLU A C 1
ATOM 1006 O O . GLU A 1 130 ? 17.990 5.830 -30.632 1.00 94.56 130 GLU A O 1
ATOM 1011 N N . ALA A 1 131 ? 17.527 4.790 -32.560 1.00 95.50 131 ALA A N 1
ATOM 1012 C CA . ALA A 1 131 ? 16.105 4.629 -32.280 1.00 95.50 131 ALA A CA 1
ATOM 1013 C C . ALA A 1 131 ? 15.844 3.853 -30.980 1.00 95.50 131 ALA A C 1
ATOM 1015 O O . ALA A 1 131 ? 14.917 4.190 -30.245 1.00 95.50 131 ALA A O 1
ATOM 1016 N N . ARG A 1 132 ? 16.650 2.829 -30.663 1.00 95.06 132 ARG A N 1
ATOM 1017 C CA . ARG A 1 132 ? 16.528 2.096 -29.392 1.00 95.06 132 ARG A CA 1
ATOM 1018 C C . ARG A 1 132 ? 16.890 2.959 -28.190 1.00 95.06 132 ARG A C 1
ATOM 1020 O O . ARG A 1 132 ? 16.183 2.891 -27.193 1.00 95.06 132 ARG A O 1
ATOM 1027 N N . VAL A 1 133 ? 17.958 3.749 -28.275 1.00 96.19 133 VAL A N 1
ATOM 1028 C CA . VAL A 1 133 ? 18.369 4.649 -27.186 1.00 96.19 133 VAL A CA 1
ATOM 1029 C C . VAL A 1 133 ? 17.313 5.726 -26.965 1.00 96.19 133 VAL A C 1
ATOM 1031 O O . VAL A 1 133 ? 16.877 5.917 -25.835 1.00 96.19 133 VAL A O 1
ATOM 1034 N N . ASN A 1 134 ? 16.831 6.357 -28.036 1.00 95.94 134 ASN A N 1
ATOM 1035 C CA . ASN A 1 134 ? 15.793 7.381 -27.946 1.00 95.94 134 ASN A CA 1
ATOM 1036 C C . ASN A 1 134 ? 14.488 6.826 -27.365 1.00 95.94 134 ASN A C 1
ATOM 1038 O O . ASN A 1 134 ? 13.883 7.468 -26.512 1.00 95.94 134 ASN A O 1
ATOM 1042 N N . ARG A 1 135 ? 14.081 5.613 -27.766 1.00 96.25 135 ARG A N 1
ATOM 1043 C CA . ARG A 1 135 ? 12.927 4.932 -27.157 1.00 96.25 135 ARG A CA 1
ATOM 1044 C C . ARG A 1 135 ? 13.161 4.623 -25.686 1.00 96.25 135 ARG A C 1
ATOM 1046 O O . ARG A 1 135 ? 12.314 4.959 -24.879 1.00 96.25 135 ARG A O 1
ATOM 1053 N N . ALA A 1 136 ? 14.315 4.067 -25.324 1.00 95.12 136 ALA A N 1
ATOM 1054 C CA . ALA A 1 136 ? 14.626 3.767 -23.930 1.00 95.12 136 ALA A CA 1
ATOM 1055 C C . ALA A 1 136 ? 14.630 5.027 -23.046 1.00 95.12 136 ALA A C 1
ATOM 1057 O O . ALA A 1 136 ? 14.159 4.972 -21.915 1.00 95.12 136 ALA A O 1
ATOM 1058 N N . LEU A 1 137 ? 15.121 6.163 -23.556 1.00 96.81 137 LEU A N 1
ATOM 1059 C CA . LEU A 1 137 ? 15.056 7.449 -22.856 1.00 96.81 137 LEU A CA 1
ATOM 1060 C C . LEU A 1 137 ? 13.616 7.958 -22.729 1.00 96.81 137 LEU A C 1
ATOM 1062 O O . LEU A 1 137 ? 13.229 8.395 -21.649 1.00 96.81 137 LEU A O 1
ATOM 1066 N N . ALA A 1 138 ? 12.825 7.890 -23.803 1.00 96.94 138 ALA A N 1
ATOM 1067 C CA . ALA A 1 138 ? 11.422 8.298 -23.777 1.00 96.94 138 ALA A CA 1
ATOM 1068 C C . ALA A 1 138 ? 10.597 7.434 -22.809 1.00 96.94 138 ALA A C 1
ATOM 1070 O O . ALA A 1 138 ? 9.836 7.969 -22.007 1.00 96.94 138 ALA A O 1
ATOM 1071 N N . ASP A 1 139 ? 10.800 6.117 -22.833 1.00 96.81 139 ASP A N 1
ATOM 1072 C CA . ASP A 1 139 ? 10.145 5.167 -21.937 1.00 96.81 139 ASP A CA 1
ATOM 1073 C C . ASP A 1 139 ? 10.569 5.404 -20.481 1.00 96.81 139 ASP A C 1
ATOM 1075 O O . ASP A 1 139 ? 9.734 5.363 -19.581 1.00 96.81 139 ASP A O 1
ATOM 1079 N N . ALA A 1 140 ? 11.850 5.700 -20.231 1.00 96.12 140 ALA A N 1
ATOM 1080 C CA . ALA A 1 140 ? 12.342 6.028 -18.895 1.00 96.12 140 ALA A CA 1
ATOM 1081 C C . ALA A 1 140 ? 11.753 7.344 -18.361 1.00 96.12 140 ALA A C 1
ATOM 1083 O O . ALA A 1 140 ? 11.359 7.404 -17.195 1.00 96.12 140 ALA A O 1
ATOM 1084 N N . GLU A 1 141 ? 11.657 8.381 -19.198 1.00 96.81 141 GLU A N 1
ATOM 1085 C CA . GLU A 1 141 ? 11.028 9.651 -18.819 1.00 96.81 141 GLU A CA 1
ATOM 1086 C C . GLU A 1 141 ? 9.536 9.457 -18.538 1.00 96.81 141 GLU A C 1
ATOM 1088 O O . GLU A 1 141 ? 9.037 9.902 -17.505 1.00 96.81 141 GLU A O 1
ATOM 1093 N N . GLN A 1 142 ? 8.835 8.725 -19.406 1.00 97.38 142 GLN A N 1
ATOM 1094 C CA . GLN A 1 142 ? 7.424 8.411 -19.223 1.00 97.38 142 GLN A CA 1
ATOM 1095 C C . GLN A 1 142 ? 7.194 7.604 -17.939 1.00 97.38 142 GLN A C 1
ATOM 1097 O O . GLN A 1 142 ? 6.315 7.945 -17.149 1.00 97.38 142 GLN A O 1
ATOM 1102 N N . ALA A 1 143 ? 8.027 6.595 -17.671 1.00 96.56 143 ALA A N 1
ATOM 1103 C CA . ALA A 1 143 ? 7.974 5.823 -16.435 1.00 96.56 143 ALA A CA 1
ATOM 1104 C C . ALA A 1 143 ? 8.240 6.695 -15.198 1.00 96.56 143 ALA A C 1
ATOM 1106 O O . ALA A 1 143 ? 7.582 6.510 -14.172 1.00 96.56 143 ALA A O 1
ATOM 1107 N N . ARG A 1 144 ? 9.157 7.674 -15.280 1.00 97.00 144 ARG A N 1
ATOM 1108 C CA . ARG A 1 144 ? 9.397 8.635 -14.191 1.00 97.00 144 ARG A CA 1
ATOM 1109 C C . ARG A 1 144 ? 8.160 9.493 -13.935 1.00 97.00 144 ARG A C 1
ATOM 1111 O O . ARG A 1 144 ? 7.728 9.596 -12.790 1.00 97.00 144 ARG A O 1
ATOM 1118 N N . ILE A 1 145 ? 7.568 10.057 -14.987 1.00 97.56 145 ILE A N 1
ATOM 1119 C CA . ILE A 1 145 ? 6.362 10.894 -14.897 1.00 97.56 145 ILE A CA 1
ATOM 1120 C C . ILE A 1 145 ? 5.188 10.093 -14.319 1.00 97.56 145 ILE A C 1
ATOM 1122 O O . ILE A 1 145 ? 4.476 10.572 -13.435 1.00 97.56 145 ILE A O 1
ATOM 1126 N N . GLU A 1 146 ? 4.984 8.859 -14.778 1.00 96.38 146 GLU A N 1
ATOM 1127 C CA . GLU A 1 146 ? 3.930 7.979 -14.269 1.00 96.38 146 GLU A CA 1
ATOM 1128 C C . GLU A 1 146 ? 4.156 7.594 -12.805 1.00 96.38 146 GLU A C 1
ATOM 1130 O O . GLU A 1 146 ? 3.210 7.621 -12.015 1.00 96.38 146 GLU A O 1
ATOM 1135 N N . ALA A 1 147 ? 5.399 7.303 -12.412 1.00 95.94 147 ALA A N 1
ATOM 1136 C CA . ALA A 1 147 ? 5.750 7.017 -11.025 1.00 95.94 147 ALA A CA 1
ATOM 1137 C C . ALA A 1 147 ? 5.534 8.235 -10.113 1.00 95.94 147 ALA A C 1
ATOM 1139 O O . ALA A 1 147 ? 4.970 8.097 -9.026 1.00 95.94 147 ALA A O 1
ATOM 1140 N N . GLU A 1 148 ? 5.929 9.432 -10.554 1.00 96.75 148 GLU A N 1
ATOM 1141 C CA . GLU A 1 148 ? 5.690 10.688 -9.835 1.00 96.75 148 GLU A CA 1
ATOM 1142 C C . GLU A 1 148 ? 4.193 10.962 -9.670 1.00 96.75 148 GLU A C 1
ATOM 1144 O O . GLU A 1 148 ? 3.738 11.269 -8.564 1.00 96.75 148 GLU A O 1
ATOM 1149 N N . LYS A 1 149 ? 3.407 10.778 -10.737 1.00 97.31 149 LYS A N 1
ATOM 1150 C CA . LYS A 1 149 ? 1.948 10.909 -10.696 1.00 97.31 149 LYS A CA 1
ATOM 1151 C C . LYS A 1 149 ? 1.321 9.899 -9.736 1.00 97.31 149 LYS A C 1
ATOM 1153 O O . LYS A 1 149 ? 0.498 10.278 -8.906 1.00 97.31 149 LYS A O 1
ATOM 1158 N N . LEU A 1 150 ? 1.734 8.633 -9.797 1.00 96.94 150 LEU A N 1
ATOM 1159 C CA . LEU A 1 150 ? 1.229 7.587 -8.910 1.00 96.94 150 LEU A CA 1
ATOM 1160 C C . LEU A 1 150 ? 1.578 7.872 -7.443 1.00 96.94 150 LEU A C 1
ATOM 1162 O O . LEU A 1 150 ? 0.740 7.676 -6.565 1.00 96.94 150 LEU A O 1
ATOM 1166 N N . LEU A 1 151 ? 2.786 8.371 -7.167 1.00 96.50 151 LEU A N 1
ATOM 1167 C CA . LEU A 1 151 ? 3.196 8.796 -5.828 1.00 96.50 151 LEU A CA 1
ATOM 1168 C C . LEU A 1 151 ? 2.372 9.987 -5.328 1.00 96.50 151 LEU A C 1
ATOM 1170 O O . LEU A 1 151 ? 1.975 10.000 -4.161 1.00 96.50 151 LEU A O 1
ATOM 1174 N N . ALA A 1 152 ? 2.097 10.971 -6.185 1.00 96.62 152 ALA A N 1
ATOM 1175 C CA . ALA A 1 152 ? 1.252 12.114 -5.847 1.00 96.62 152 ALA A CA 1
ATOM 1176 C C . ALA A 1 152 ? -0.195 11.683 -5.541 1.00 96.62 152 ALA A C 1
ATOM 1178 O O . ALA A 1 152 ? -0.753 12.071 -4.508 1.00 96.62 152 ALA A O 1
ATOM 1179 N N . ASP A 1 153 ? -0.770 10.814 -6.375 1.00 96.31 153 ASP A N 1
ATOM 1180 C CA . ASP A 1 153 ? -2.100 10.239 -6.163 1.00 96.31 153 ASP A CA 1
ATOM 1181 C C . ASP A 1 153 ? -2.143 9.401 -4.881 1.00 96.31 153 ASP A C 1
ATOM 1183 O O . ASP A 1 153 ? -3.081 9.512 -4.089 1.00 96.31 153 ASP A O 1
ATOM 1187 N N . HIS A 1 154 ? -1.113 8.589 -4.628 1.00 95.94 154 HIS A N 1
ATOM 1188 C CA . HIS A 1 154 ? -1.018 7.774 -3.421 1.00 95.94 154 HIS A CA 1
ATOM 1189 C C . HIS A 1 154 ? -0.936 8.636 -2.158 1.00 95.94 154 HIS A C 1
ATOM 1191 O O . HIS A 1 154 ? -1.671 8.387 -1.205 1.00 95.94 154 HIS A O 1
ATOM 1197 N N . ARG A 1 155 ? -0.109 9.690 -2.153 1.00 95.31 155 ARG A N 1
ATOM 1198 C CA . ARG A 1 155 ? -0.020 10.642 -1.030 1.00 95.31 155 ARG A CA 1
ATOM 1199 C C . ARG A 1 155 ? -1.356 11.329 -0.768 1.00 95.31 155 ARG A C 1
ATOM 1201 O O . ARG A 1 155 ? -1.787 11.398 0.382 1.00 95.31 155 ARG A O 1
ATOM 1208 N N . THR A 1 156 ? -2.035 11.773 -1.825 1.00 95.94 156 THR A N 1
ATOM 1209 C CA . THR A 1 156 ? -3.364 12.388 -1.718 1.00 95.94 156 THR A CA 1
ATOM 1210 C C . THR A 1 156 ? -4.369 11.404 -1.116 1.00 95.94 156 THR A C 1
ATOM 1212 O O . THR A 1 156 ? -5.037 11.732 -0.135 1.00 95.94 156 THR A O 1
ATOM 1215 N N . ARG A 1 157 ? -4.419 10.160 -1.610 1.00 94.31 157 ARG A N 1
ATOM 1216 C CA . ARG A 1 157 ? -5.296 9.110 -1.064 1.00 94.31 157 ARG A CA 1
ATOM 1217 C C . ARG A 1 157 ? -4.973 8.782 0.393 1.00 94.31 157 ARG A C 1
ATOM 1219 O O . ARG A 1 157 ? -5.891 8.661 1.192 1.00 94.31 157 ARG A O 1
ATOM 1226 N N . MET A 1 158 ? -3.697 8.692 0.765 1.00 95.56 158 MET A N 1
ATOM 1227 C CA . MET A 1 158 ? -3.287 8.456 2.155 1.00 95.56 158 MET A CA 1
ATOM 1228 C C . MET A 1 158 ? -3.708 9.592 3.087 1.00 95.56 158 MET A C 1
ATOM 1230 O O . MET A 1 158 ? -4.161 9.328 4.201 1.00 95.56 158 MET A O 1
ATOM 1234 N N . SER A 1 159 ? -3.623 10.845 2.632 1.00 94.31 159 SER A N 1
ATOM 1235 C CA . SER A 1 159 ? -4.122 11.983 3.409 1.00 94.31 159 SER A CA 1
ATOM 1236 C C . SER A 1 159 ? -5.642 11.930 3.596 1.00 94.31 159 SER A C 1
ATOM 1238 O O . SER A 1 159 ? -6.115 12.101 4.717 1.00 94.31 159 SER A O 1
ATOM 1240 N N . ALA A 1 160 ? -6.393 11.589 2.542 1.00 94.94 160 ALA A N 1
ATOM 1241 C CA . ALA A 1 160 ? -7.845 11.448 2.602 1.00 94.94 160 ALA A CA 1
ATOM 1242 C C . ALA A 1 160 ? -8.273 10.308 3.539 1.00 94.94 160 ALA A C 1
ATOM 1244 O O . ALA A 1 160 ? -9.114 10.519 4.407 1.00 94.94 160 ALA A O 1
ATOM 1245 N N . VAL A 1 161 ? -7.634 9.137 3.435 1.00 95.88 161 VAL A N 1
ATOM 1246 C CA . VAL A 1 161 ? -7.880 7.995 4.334 1.00 95.88 161 VAL A CA 1
ATOM 1247 C C . VAL A 1 161 ? -7.559 8.358 5.781 1.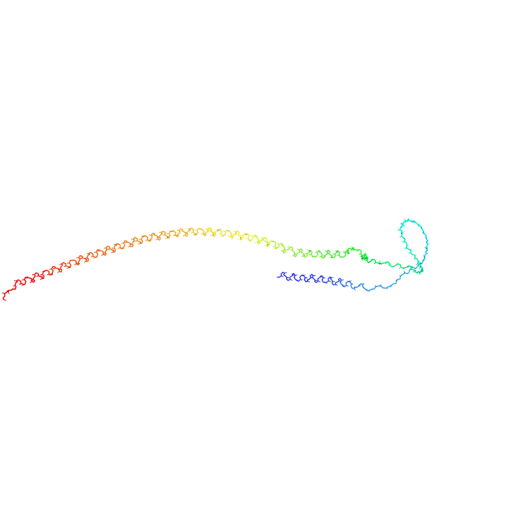00 95.88 161 VAL A C 1
ATOM 1249 O O . VAL A 1 161 ? -8.306 8.003 6.685 1.00 95.88 161 VAL A O 1
ATOM 1252 N N . THR A 1 162 ? -6.469 9.088 6.026 1.00 95.44 162 THR A N 1
ATOM 1253 C CA . THR A 1 162 ? -6.115 9.519 7.387 1.00 95.44 162 THR A CA 1
ATOM 1254 C C . THR A 1 162 ? -7.193 10.425 7.979 1.00 95.44 162 THR A C 1
ATOM 1256 O O . THR A 1 162 ? -7.542 10.279 9.151 1.00 95.44 162 THR A O 1
ATOM 1259 N N . GLU A 1 163 ? -7.738 11.344 7.181 1.00 96.00 163 GLU A N 1
ATOM 1260 C CA . GLU A 1 163 ? -8.804 12.238 7.627 1.00 96.00 163 GLU A CA 1
ATOM 1261 C C . GLU A 1 163 ? -10.128 11.494 7.845 1.00 96.00 163 GLU A C 1
ATOM 1263 O O . GLU A 1 163 ? -10.787 11.687 8.866 1.00 96.00 163 GLU A O 1
ATOM 1268 N N . GLU A 1 164 ? -10.470 10.559 6.960 1.00 95.69 164 GLU A N 1
ATOM 1269 C CA . GLU A 1 164 ? -11.633 9.686 7.121 1.00 95.69 164 GLU A CA 1
ATOM 1270 C C . GLU A 1 164 ? -11.527 8.834 8.393 1.00 95.69 164 GLU A C 1
ATOM 1272 O O . GLU A 1 164 ? -12.462 8.790 9.190 1.00 95.69 164 GLU A O 1
ATOM 1277 N N . VAL A 1 165 ? -10.365 8.226 8.652 1.00 97.00 165 VAL A N 1
ATOM 1278 C CA . VAL A 1 165 ? -10.110 7.454 9.877 1.00 97.00 165 VAL A CA 1
ATOM 1279 C C . VAL A 1 165 ? -10.254 8.330 11.119 1.00 97.00 165 VAL A C 1
ATOM 1281 O O . VAL A 1 165 ? -10.877 7.905 12.092 1.00 97.00 165 VAL A O 1
ATOM 1284 N N . ARG A 1 166 ? -9.733 9.564 11.107 1.00 96.19 166 ARG A N 1
ATOM 1285 C CA . ARG A 1 166 ? -9.940 10.512 12.217 1.00 96.19 166 ARG A CA 1
ATOM 1286 C C . ARG A 1 166 ? -11.422 10.809 12.426 1.00 96.19 166 ARG A C 1
ATOM 1288 O O . ARG A 1 166 ? -11.873 10.798 13.572 1.00 96.19 166 ARG A O 1
ATOM 1295 N N . GLY A 1 167 ? -12.173 11.010 11.344 1.00 97.19 167 GLY A N 1
ATOM 1296 C CA . GLY A 1 167 ? -13.623 11.194 11.377 1.00 97.19 167 GLY A CA 1
ATOM 1297 C C . GLY A 1 167 ? -14.353 9.995 11.983 1.00 97.19 167 GLY A C 1
ATOM 1298 O O . GLY A 1 167 ? -15.152 10.163 12.904 1.00 97.19 167 GLY A O 1
ATOM 1299 N N . ILE A 1 168 ? -14.025 8.778 11.541 1.00 97.25 168 ILE A N 1
ATOM 1300 C CA . ILE A 1 168 ? -14.600 7.528 12.058 1.00 97.25 168 ILE A CA 1
ATOM 1301 C C . ILE A 1 168 ? -14.288 7.367 13.547 1.00 97.25 168 ILE A C 1
ATOM 1303 O O . ILE A 1 168 ? -15.187 7.075 14.332 1.00 97.25 168 ILE A O 1
ATOM 1307 N N . VAL A 1 169 ? -13.042 7.593 13.969 1.00 97.69 169 VAL A N 1
ATOM 1308 C CA . VAL A 1 169 ? -12.645 7.477 15.381 1.00 97.69 169 VAL A CA 1
ATOM 1309 C C . VAL A 1 169 ? -13.360 8.521 16.242 1.00 97.69 169 VAL A C 1
ATOM 1311 O O . VAL A 1 169 ? -13.814 8.198 17.340 1.00 97.69 169 VAL A O 1
ATOM 1314 N N . ALA A 1 170 ? -13.501 9.758 15.761 1.00 97.38 170 ALA A N 1
ATOM 1315 C CA . ALA A 1 170 ? -14.241 10.800 16.468 1.00 97.38 170 ALA A CA 1
ATOM 1316 C C . ALA A 1 170 ? -15.736 10.454 16.594 1.00 97.38 170 ALA A C 1
ATOM 1318 O O . ALA A 1 170 ? -16.304 10.563 17.684 1.00 97.38 170 ALA A O 1
ATOM 1319 N N . ALA A 1 171 ? -16.357 9.976 15.513 1.00 96.75 171 ALA A N 1
ATOM 1320 C CA . ALA A 1 171 ? -17.748 9.534 15.507 1.00 96.75 171 ALA A CA 1
ATOM 1321 C C . ALA A 1 171 ? -17.967 8.331 16.436 1.00 96.75 171 ALA A C 1
ATOM 1323 O O . ALA A 1 171 ? -18.899 8.342 17.238 1.00 96.75 171 ALA A O 1
ATOM 1324 N N . ALA A 1 172 ? -17.075 7.338 16.396 1.00 97.12 172 ALA A N 1
ATOM 1325 C CA . ALA A 1 172 ? -17.116 6.168 17.267 1.00 97.12 172 ALA A CA 1
ATOM 1326 C C . ALA A 1 172 ? -16.982 6.553 18.746 1.00 97.12 172 ALA A C 1
ATOM 1328 O O . ALA A 1 172 ? -17.749 6.066 19.572 1.00 97.12 172 ALA A O 1
ATOM 1329 N N . ARG A 1 173 ? -16.073 7.478 19.088 1.00 97.56 173 ARG A N 1
ATOM 1330 C CA . ARG A 1 173 ? -15.955 8.015 20.455 1.00 97.56 173 ARG A CA 1
ATOM 1331 C C . ARG A 1 173 ? -17.228 8.732 20.895 1.00 97.56 173 ARG A C 1
ATOM 1333 O O . ARG A 1 173 ? -17.718 8.474 21.986 1.00 97.56 173 ARG A O 1
ATOM 1340 N N . SER A 1 174 ? -17.794 9.592 20.047 1.00 97.62 174 SER A N 1
ATOM 1341 C CA . SER A 1 174 ? -19.047 10.289 20.366 1.00 97.62 174 SER A CA 1
ATOM 1342 C C . SER A 1 174 ? -20.215 9.316 20.557 1.00 97.62 174 SER A C 1
ATOM 1344 O O . SER A 1 174 ? -20.999 9.474 21.491 1.00 97.62 174 SER A O 1
ATOM 1346 N N . ALA A 1 175 ? -20.321 8.295 19.703 1.00 97.38 175 ALA A N 1
ATOM 1347 C CA . ALA A 1 175 ? -21.327 7.249 19.828 1.00 97.38 175 ALA A CA 1
ATOM 1348 C C . ALA A 1 175 ? -21.140 6.438 21.118 1.00 97.38 175 ALA A C 1
ATOM 1350 O O . ALA A 1 175 ? -22.113 6.216 21.830 1.00 97.38 175 ALA A O 1
ATOM 1351 N N . ALA A 1 176 ? -19.902 6.071 21.460 1.00 97.50 176 ALA A N 1
ATOM 1352 C CA . ALA A 1 176 ? -19.586 5.348 22.688 1.00 97.50 176 ALA A CA 1
ATOM 1353 C C . ALA A 1 176 ? -19.932 6.156 23.949 1.00 97.50 176 ALA A C 1
ATOM 1355 O O . ALA A 1 176 ? -20.531 5.609 24.870 1.00 97.50 176 ALA A O 1
ATOM 1356 N N . GLU A 1 177 ? -19.623 7.456 23.990 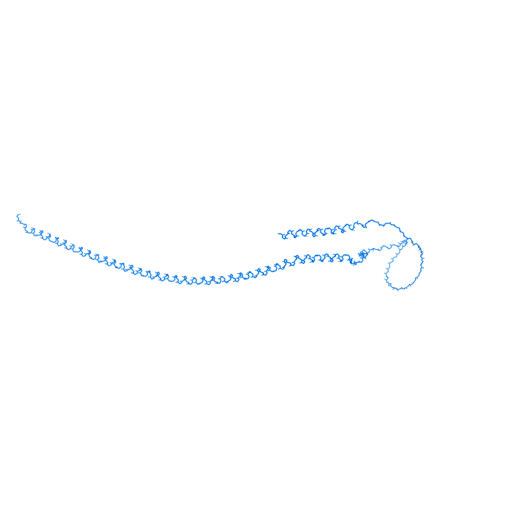1.00 97.44 177 GLU A N 1
ATOM 1357 C CA . GLU A 1 177 ? -19.990 8.310 25.129 1.00 97.44 177 GLU A CA 1
ATOM 1358 C C . GLU A 1 177 ? -21.511 8.476 25.259 1.00 97.44 177 GLU A C 1
ATOM 1360 O O . GLU A 1 177 ? -22.051 8.400 26.363 1.00 97.44 177 GLU A O 1
ATOM 1365 N N . LYS A 1 178 ? -22.230 8.636 24.139 1.00 97.69 178 LYS A N 1
ATOM 1366 C CA . LYS A 1 178 ? -23.703 8.675 24.140 1.00 97.69 178 LYS A CA 1
ATOM 1367 C C . LYS A 1 178 ? -24.307 7.359 24.619 1.00 97.69 178 LYS A C 1
ATOM 1369 O O . LYS A 1 178 ? -25.254 7.369 25.400 1.00 97.69 178 LYS A O 1
ATOM 1374 N N . GLU A 1 179 ? -23.762 6.240 24.156 1.00 97.69 179 GLU A N 1
ATOM 1375 C CA . GLU A 1 179 ? -24.196 4.905 24.553 1.00 97.69 179 GLU A CA 1
ATOM 1376 C C . GLU A 1 179 ? -23.961 4.678 26.045 1.00 97.69 179 GLU A C 1
ATOM 1378 O O . GLU A 1 179 ? -24.877 4.293 26.763 1.00 97.69 179 GLU A O 1
ATOM 1383 N N . LYS A 1 180 ? -22.768 5.018 26.538 1.00 97.62 180 LYS A N 1
ATOM 1384 C CA . LYS A 1 180 ? -22.425 4.956 27.959 1.00 97.62 180 LYS A CA 1
ATOM 1385 C C . LYS A 1 180 ? -23.384 5.791 28.805 1.00 97.62 180 LYS A C 1
ATOM 1387 O O . LYS A 1 180 ? -23.891 5.294 29.806 1.00 97.62 180 LYS A O 1
ATOM 1392 N N . ALA A 1 181 ? -23.662 7.030 28.401 1.00 97.56 181 ALA A N 1
ATOM 1393 C CA . ALA A 1 181 ? -24.614 7.887 29.103 1.00 97.56 181 ALA A CA 1
ATOM 1394 C C . ALA A 1 181 ? -26.028 7.285 29.111 1.00 97.56 181 ALA A C 1
ATOM 1396 O O . ALA A 1 181 ? -26.698 7.322 30.141 1.00 97.56 181 ALA A O 1
ATOM 1397 N N . ARG A 1 182 ? -26.468 6.684 27.995 1.00 97.69 182 ARG A N 1
ATOM 1398 C CA . ARG A 1 182 ? -27.765 6.000 27.912 1.00 97.69 182 ARG A CA 1
ATOM 1399 C C . ARG A 1 182 ? -27.831 4.792 28.842 1.00 97.69 182 ARG A C 1
ATOM 1401 O O . ARG A 1 182 ? -28.810 4.661 29.565 1.00 97.69 182 ARG A O 1
ATOM 1408 N N . VAL A 1 183 ? -26.805 3.943 28.837 1.00 98.00 183 VAL A N 1
ATOM 1409 C CA . VAL A 1 183 ? -26.734 2.747 29.689 1.00 98.00 183 VAL A CA 1
ATOM 1410 C C . VAL A 1 183 ? -26.738 3.131 31.165 1.00 98.00 183 VAL A C 1
ATOM 1412 O O . VAL A 1 183 ? -27.484 2.535 31.931 1.00 98.00 183 VAL A O 1
ATOM 1415 N N . ILE A 1 184 ? -25.971 4.151 31.564 1.00 98.06 184 ILE A N 1
ATOM 1416 C CA . ILE A 1 184 ? -25.974 4.644 32.951 1.00 98.06 184 ILE A CA 1
ATOM 1417 C C . ILE A 1 184 ? -27.358 5.190 33.322 1.00 98.06 184 ILE A C 1
ATOM 1419 O O . ILE A 1 184 ? -27.901 4.818 34.353 1.00 98.06 184 ILE A O 1
ATOM 1423 N N . ALA A 1 185 ? -27.970 6.008 32.461 1.00 97.88 185 ALA A N 1
ATOM 1424 C CA . ALA A 1 185 ? -29.296 6.566 32.723 1.00 97.88 185 ALA A CA 1
ATOM 1425 C C . ALA A 1 185 ? -30.416 5.509 32.749 1.00 97.88 185 ALA A C 1
ATOM 1427 O O . ALA A 1 185 ? -31.444 5.716 33.393 1.00 97.88 185 ALA A O 1
ATOM 1428 N N . GLU A 1 186 ? -30.275 4.404 32.015 1.00 97.56 186 GLU A N 1
ATOM 1429 C CA . GLU A 1 186 ? -31.181 3.256 32.119 1.00 97.56 186 GLU A CA 1
ATOM 1430 C C . GLU A 1 186 ? -30.945 2.499 33.426 1.00 97.56 186 GLU A C 1
ATOM 1432 O O . GLU A 1 186 ? -31.889 2.297 34.178 1.00 97.56 186 GLU A O 1
ATOM 1437 N N . ALA A 1 187 ? -29.689 2.185 33.753 1.00 97.62 187 ALA A N 1
ATOM 1438 C CA . ALA A 1 187 ? -29.335 1.492 34.987 1.00 97.62 187 ALA A CA 1
ATOM 1439 C C . ALA A 1 187 ? -29.783 2.262 36.240 1.00 97.62 187 ALA A C 1
ATOM 1441 O O . ALA A 1 187 ? -30.310 1.660 37.171 1.00 97.62 187 ALA A O 1
ATOM 1442 N N . ASP A 1 188 ? -29.636 3.590 36.257 1.00 97.69 188 ASP A N 1
ATOM 1443 C CA . ASP A 1 188 ? -30.111 4.435 37.358 1.00 97.69 188 ASP A CA 1
ATOM 1444 C C . ASP A 1 188 ? -31.643 4.419 37.468 1.00 97.69 188 ASP A C 1
ATOM 1446 O O . ASP A 1 188 ? -32.184 4.386 38.575 1.00 97.69 188 ASP A O 1
ATOM 1450 N N . ARG A 1 189 ? -32.359 4.400 36.333 1.00 98.00 189 ARG A N 1
ATOM 1451 C CA . ARG A 1 189 ? -33.827 4.283 36.311 1.00 98.00 189 ARG A CA 1
ATOM 1452 C C . ARG A 1 189 ? -34.297 2.918 36.794 1.00 98.00 189 ARG A C 1
ATOM 1454 O O . ARG A 1 189 ? -35.208 2.861 37.614 1.00 98.00 189 ARG A O 1
ATOM 1461 N N . GLU A 1 190 ? -33.671 1.841 36.334 1.00 97.44 190 GLU A N 1
ATOM 1462 C CA . GLU A 1 190 ? -33.965 0.481 36.791 1.00 97.44 190 GLU A CA 1
ATOM 1463 C C . GLU A 1 190 ? -33.657 0.319 38.285 1.00 97.44 190 GLU A C 1
ATOM 1465 O O . GLU A 1 190 ? -34.463 -0.236 39.029 1.00 97.44 190 GLU A O 1
ATOM 1470 N N . ALA A 1 191 ? -32.532 0.865 38.758 1.00 97.44 191 ALA A N 1
ATOM 1471 C CA . ALA A 1 191 ? -32.166 0.841 40.169 1.00 97.44 191 ALA A CA 1
ATOM 1472 C C . ALA A 1 191 ? -33.147 1.641 41.039 1.00 97.44 191 ALA A C 1
ATOM 1474 O O . ALA A 1 191 ? -33.481 1.198 42.139 1.00 97.44 191 ALA A O 1
ATOM 1475 N N . ALA A 1 192 ? -33.619 2.799 40.566 1.00 97.31 192 ALA A N 1
ATOM 1476 C CA . ALA A 1 192 ? -34.651 3.576 41.249 1.00 97.31 192 ALA A CA 1
ATOM 1477 C C . ALA A 1 192 ? -35.981 2.810 41.302 1.00 97.31 192 ALA A C 1
ATOM 1479 O O . ALA A 1 192 ? -36.535 2.637 42.383 1.00 97.31 192 ALA A O 1
ATOM 1480 N N . ALA A 1 193 ? -36.432 2.253 40.174 1.00 97.56 193 ALA A N 1
ATOM 1481 C CA . ALA A 1 193 ? -37.656 1.457 40.112 1.00 97.56 193 ALA A CA 1
ATOM 1482 C C . ALA A 1 193 ? -37.600 0.224 41.031 1.00 97.56 193 ALA A C 1
ATOM 1484 O O . ALA A 1 193 ? -38.573 -0.086 41.717 1.00 97.56 193 ALA A O 1
ATOM 1485 N N . LEU A 1 194 ? -36.449 -0.454 41.094 1.00 97.56 194 LEU A N 1
ATOM 1486 C CA . LEU A 1 194 ? -36.238 -1.585 41.996 1.00 97.56 194 LEU A CA 1
ATOM 1487 C C . LEU A 1 194 ? -36.279 -1.157 43.468 1.00 97.56 194 LEU A C 1
ATOM 1489 O O . LEU A 1 194 ? -36.866 -1.857 44.291 1.00 97.56 194 LEU A O 1
ATOM 1493 N N . ARG A 1 195 ? -35.669 -0.015 43.813 1.00 97.56 195 ARG A N 1
ATOM 1494 C CA . ARG A 1 195 ? -35.712 0.538 45.177 1.00 97.56 195 ARG A CA 1
ATOM 1495 C C . ARG A 1 195 ? -37.131 0.904 45.586 1.00 97.56 195 ARG A C 1
ATOM 1497 O O . ARG A 1 195 ? -37.544 0.525 46.677 1.00 97.56 195 ARG A O 1
ATOM 1504 N N . ASP A 1 196 ? -37.865 1.591 44.720 1.00 97.44 196 ASP A N 1
ATOM 1505 C CA . ASP A 1 196 ? -39.245 1.994 44.985 1.00 97.44 196 ASP A CA 1
ATOM 1506 C C . ASP A 1 196 ? -40.153 0.766 45.135 1.00 97.44 196 ASP A C 1
ATOM 1508 O O . ASP A 1 196 ? -40.953 0.698 46.068 1.00 97.44 196 ASP A O 1
ATOM 1512 N N . GLY A 1 197 ? -39.970 -0.249 44.282 1.00 97.12 197 GLY A N 1
ATOM 1513 C CA . GLY A 1 197 ? -40.658 -1.534 44.398 1.00 97.12 197 GLY A CA 1
ATOM 1514 C C . GLY A 1 197 ? -40.357 -2.248 45.718 1.00 97.12 197 GLY A C 1
ATOM 1515 O O . GLY A 1 197 ? -41.283 -2.664 46.408 1.00 97.12 197 GLY A O 1
ATOM 1516 N N . ALA A 1 198 ? -39.084 -2.324 46.116 1.00 97.12 198 ALA A N 1
ATOM 1517 C CA . ALA A 1 198 ? -38.681 -2.941 47.380 1.00 97.12 198 ALA A CA 1
ATOM 1518 C C . ALA A 1 198 ? -39.240 -2.193 48.603 1.00 97.12 198 ALA A C 1
ATOM 1520 O O . ALA A 1 198 ? -39.665 -2.824 49.568 1.00 97.12 198 ALA A O 1
ATOM 1521 N N . LEU A 1 199 ? -39.271 -0.856 48.572 1.00 97.50 199 LEU A N 1
ATOM 1522 C CA . LEU A 1 199 ? -39.879 -0.052 49.635 1.00 97.50 199 LEU A CA 1
ATOM 1523 C C . LEU A 1 199 ? -41.390 -0.293 49.726 1.00 97.50 199 LEU A C 1
ATOM 1525 O O . LEU A 1 199 ? -41.902 -0.496 50.825 1.00 97.50 199 LEU A O 1
ATOM 1529 N N . ALA A 1 200 ? -42.086 -0.349 48.588 1.00 97.25 200 ALA A N 1
ATOM 1530 C CA . ALA A 1 200 ? -43.511 -0.666 48.551 1.00 97.25 200 ALA A CA 1
ATOM 1531 C C . ALA A 1 200 ? -43.807 -2.081 49.084 1.00 97.25 200 ALA A C 1
ATOM 1533 O O . ALA A 1 200 ? -44.772 -2.271 49.824 1.00 97.25 200 ALA A O 1
ATOM 1534 N N . GLU A 1 201 ? -42.964 -3.066 48.760 1.00 97.00 201 GLU A N 1
ATOM 1535 C CA . GLU A 1 201 ? -43.070 -4.435 49.280 1.00 97.00 201 GLU A CA 1
ATOM 1536 C C . GLU A 1 201 ? -42.850 -4.494 50.798 1.00 97.00 201 GLU A C 1
ATOM 1538 O O . GLU A 1 201 ? -43.607 -5.159 51.506 1.00 97.00 201 GLU A O 1
ATOM 1543 N N . ILE A 1 202 ? -41.858 -3.759 51.316 1.00 97.19 202 ILE A N 1
ATOM 1544 C CA . ILE A 1 202 ? -41.596 -3.646 52.758 1.00 97.19 202 ILE A CA 1
ATOM 1545 C C . ILE A 1 202 ? -42.788 -3.008 53.476 1.00 97.19 202 ILE A C 1
ATOM 1547 O O . ILE A 1 202 ? -43.203 -3.505 54.524 1.00 97.19 202 ILE A O 1
ATOM 1551 N N . ASP A 1 203 ? -43.358 -1.935 52.928 1.00 97.00 203 ASP A N 1
ATOM 1552 C CA . ASP A 1 203 ? -44.514 -1.267 53.526 1.00 97.00 203 ASP A CA 1
ATOM 1553 C C . ASP A 1 203 ? -45.761 -2.158 53.506 1.00 97.00 203 ASP A C 1
ATOM 1555 O O . ASP A 1 203 ? -46.490 -2.214 54.501 1.00 97.00 203 ASP A O 1
ATOM 1559 N N . ALA A 1 204 ? -45.986 -2.903 52.422 1.00 97.06 204 ALA A N 1
ATOM 1560 C CA . ALA A 1 204 ? -47.065 -3.883 52.340 1.00 97.06 204 ALA A CA 1
ATOM 1561 C C . ALA A 1 204 ? -46.872 -5.025 53.352 1.00 97.06 204 ALA A C 1
ATOM 1563 O O . ALA A 1 204 ? -47.802 -5.367 54.084 1.00 97.06 204 ALA A O 1
ATOM 1564 N N . ALA A 1 205 ? -45.657 -5.573 53.457 1.00 95.81 205 ALA A N 1
ATOM 1565 C CA . ALA A 1 205 ? -45.321 -6.611 54.429 1.00 95.81 205 ALA A CA 1
ATOM 1566 C C . ALA A 1 205 ? -45.469 -6.113 55.875 1.00 95.81 205 ALA A C 1
ATOM 1568 O O . ALA A 1 205 ? -45.968 -6.837 56.735 1.00 95.81 205 ALA A O 1
ATOM 1569 N N . ARG A 1 206 ? -45.089 -4.859 56.148 1.00 97.06 206 ARG A N 1
ATOM 1570 C CA . ARG A 1 206 ? -45.276 -4.224 57.456 1.00 97.06 206 ARG A CA 1
ATOM 1571 C C . ARG A 1 206 ? -46.754 -4.092 57.807 1.00 97.06 206 ARG A C 1
ATOM 1573 O O . ARG A 1 206 ? -47.128 -4.421 58.928 1.00 97.06 206 ARG A O 1
ATOM 1580 N N . GLN A 1 207 ? -47.584 -3.623 56.877 1.00 96.56 207 GLN A N 1
ATOM 1581 C CA . GLN A 1 207 ? -49.029 -3.506 57.091 1.00 96.56 207 GLN A CA 1
ATOM 1582 C C . GLN A 1 207 ? -49.672 -4.874 57.337 1.00 96.56 207 GLN A C 1
ATOM 1584 O O . GLN A 1 207 ? -50.457 -5.008 58.273 1.00 96.56 207 GLN A O 1
ATOM 1589 N N . ALA A 1 208 ? -49.286 -5.893 56.564 1.00 96.25 208 ALA A N 1
ATOM 1590 C CA . ALA A 1 208 ? -49.740 -7.266 56.774 1.00 96.25 208 ALA A CA 1
ATOM 1591 C C . ALA A 1 208 ? -49.338 -7.793 58.163 1.00 9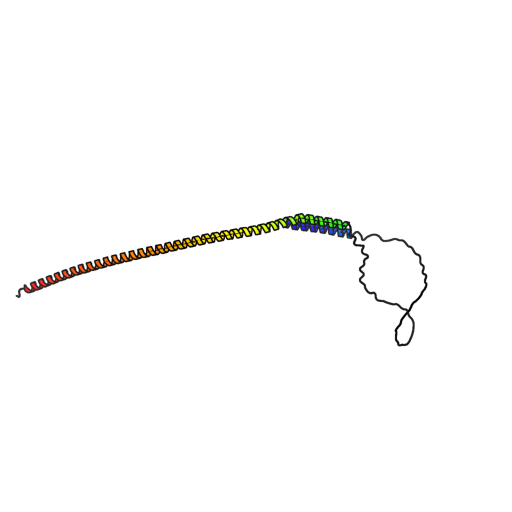6.25 208 ALA A C 1
ATOM 1593 O O . ALA A 1 208 ? -50.183 -8.298 58.893 1.00 96.25 208 ALA A O 1
ATOM 1594 N N . ALA A 1 209 ? -48.083 -7.589 58.578 1.00 95.50 209 ALA A N 1
ATOM 1595 C CA . ALA A 1 209 ? -47.615 -7.997 59.902 1.00 95.50 209 ALA A CA 1
ATOM 1596 C C . ALA A 1 209 ? -48.344 -7.266 61.045 1.00 95.50 209 ALA A C 1
ATOM 1598 O O . ALA A 1 209 ? -48.627 -7.873 62.074 1.00 95.50 209 ALA A O 1
ATOM 1599 N N . MET A 1 210 ? -48.662 -5.976 60.884 1.00 96.12 210 MET A N 1
ATOM 1600 C CA . MET A 1 210 ? -49.451 -5.232 61.875 1.00 96.12 210 MET A CA 1
ATOM 1601 C C . MET A 1 210 ? -50.890 -5.759 61.960 1.00 96.12 210 MET A C 1
ATOM 1603 O O . MET A 1 210 ? -51.378 -5.972 63.064 1.00 96.12 210 MET A O 1
ATOM 1607 N N . ALA A 1 211 ? -51.531 -6.056 60.826 1.00 95.12 211 ALA A N 1
ATOM 1608 C CA . ALA A 1 211 ? -52.868 -6.654 60.803 1.00 95.12 211 ALA A CA 1
ATOM 1609 C C . ALA A 1 211 ? -52.902 -8.059 61.441 1.00 95.12 211 ALA A C 1
ATOM 1611 O O . ALA A 1 211 ? -53.841 -8.395 62.169 1.00 95.12 211 ALA A O 1
ATOM 1612 N N . ASP A 1 212 ? -51.861 -8.867 61.218 1.00 94.62 212 ASP A N 1
ATOM 1613 C CA . ASP A 1 212 ? -51.707 -10.180 61.853 1.00 94.62 212 ASP A CA 1
ATOM 1614 C C . ASP A 1 212 ? -51.528 -10.066 63.375 1.00 94.62 212 ASP A C 1
ATOM 1616 O O . ASP A 1 212 ? -52.061 -10.890 64.124 1.00 94.62 212 ASP A O 1
ATOM 1620 N N . LEU A 1 213 ? -50.791 -9.054 63.849 1.00 94.69 213 LEU A N 1
ATOM 1621 C CA . LEU A 1 213 ? -50.633 -8.778 65.280 1.00 94.69 213 LEU A CA 1
ATOM 1622 C C . LEU A 1 213 ? -51.950 -8.327 65.916 1.00 94.69 213 LEU A C 1
ATOM 1624 O O . LEU A 1 213 ? -52.310 -8.862 66.962 1.00 94.69 213 LEU A O 1
ATOM 1628 N N . ASP A 1 214 ? -52.685 -7.411 65.283 1.00 93.88 214 ASP A N 1
ATOM 1629 C CA . ASP A 1 214 ? -53.994 -6.957 65.775 1.00 93.88 214 ASP A CA 1
ATOM 1630 C C . ASP A 1 214 ? -54.971 -8.137 65.886 1.00 93.88 214 ASP A C 1
ATOM 1632 O O . ASP A 1 214 ? -55.595 -8.343 66.927 1.00 93.88 214 ASP A O 1
ATOM 1636 N N . THR A 1 215 ? -55.005 -9.006 64.870 1.00 93.94 215 THR A N 1
ATOM 1637 C CA . THR A 1 215 ? -55.835 -10.222 64.882 1.00 93.94 215 THR A CA 1
ATOM 1638 C C . THR A 1 215 ? -55.439 -11.185 66.012 1.00 93.94 215 THR A C 1
ATOM 1640 O O . THR A 1 215 ? -56.305 -11.785 66.657 1.00 93.94 215 THR A O 1
ATOM 1643 N N . GLN A 1 216 ? -54.138 -11.342 66.289 1.00 92.75 216 GLN A N 1
ATOM 1644 C CA . GLN A 1 216 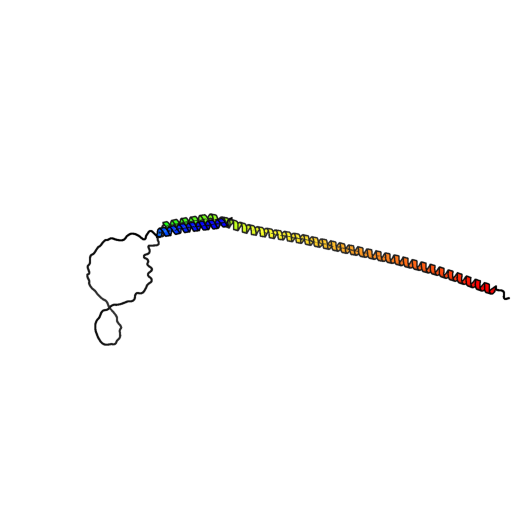? -53.657 -12.164 67.408 1.00 92.75 216 GLN A CA 1
ATOM 1645 C C . GLN A 1 216 ? -54.032 -11.570 68.769 1.00 92.75 216 GLN A C 1
ATOM 1647 O O . GLN A 1 216 ? -54.446 -12.317 69.660 1.00 92.75 216 GLN A O 1
ATOM 1652 N N . VAL A 1 217 ? -53.911 -10.251 68.936 1.00 93.75 217 VAL A N 1
ATOM 1653 C CA . VAL A 1 217 ? -54.270 -9.556 70.180 1.00 93.75 217 VAL A CA 1
ATOM 1654 C C . VAL A 1 217 ? -55.773 -9.653 70.435 1.00 93.75 217 VAL A C 1
ATOM 1656 O O . VAL A 1 217 ? -56.164 -10.006 71.548 1.00 93.75 217 VAL A O 1
ATOM 1659 N N . ASP A 1 218 ? -56.610 -9.446 69.417 1.00 91.56 218 ASP A N 1
ATOM 1660 C CA . ASP A 1 218 ? -58.065 -9.608 69.521 1.00 91.56 218 ASP A CA 1
ATOM 1661 C C . ASP A 1 218 ? -58.447 -11.045 69.902 1.00 91.56 218 ASP A C 1
ATOM 1663 O O . ASP A 1 218 ? -59.293 -11.272 70.776 1.00 91.56 218 ASP A O 1
ATOM 1667 N N . GLY A 1 219 ? -57.775 -12.035 69.305 1.00 89.88 219 GLY A N 1
ATOM 1668 C CA . GLY A 1 219 ? -57.940 -13.444 69.657 1.00 89.88 219 GLY A CA 1
ATOM 1669 C C . GLY A 1 219 ? -57.581 -13.741 71.118 1.00 89.88 219 GLY A C 1
ATOM 1670 O O . GLY A 1 219 ? -58.339 -14.420 71.817 1.00 89.88 219 GLY A O 1
ATOM 1671 N N . GLN A 1 220 ? -56.458 -13.206 71.609 1.00 90.50 220 GLN A N 1
ATOM 1672 C CA . GLN A 1 220 ? -56.037 -13.361 73.007 1.00 90.50 220 GLN A CA 1
ATOM 1673 C C . GLN A 1 220 ? -56.960 -12.623 73.985 1.00 90.50 220 GLN A C 1
ATOM 1675 O O . GLN A 1 220 ? -57.273 -13.162 75.050 1.00 90.50 220 GLN A O 1
ATOM 1680 N N . ALA A 1 221 ? -57.431 -11.426 73.631 1.00 88.25 221 ALA A N 1
ATOM 1681 C CA . ALA A 1 221 ? -58.362 -10.649 74.441 1.00 88.25 221 ALA A CA 1
ATOM 1682 C C . ALA A 1 221 ? -59.706 -11.376 74.603 1.00 88.25 221 ALA A C 1
ATOM 1684 O O . ALA A 1 221 ? -60.186 -11.530 75.728 1.00 88.25 221 ALA A O 1
ATOM 1685 N N . ASN A 1 222 ? -60.273 -11.909 73.514 1.00 88.94 222 ASN A N 1
ATOM 1686 C CA . ASN A 1 222 ? -61.501 -12.707 73.581 1.00 88.94 222 ASN A CA 1
ATOM 1687 C C . ASN A 1 222 ? -61.321 -13.984 74.412 1.00 88.94 222 ASN A C 1
ATOM 1689 O O . ASN A 1 222 ? -62.186 -14.310 75.224 1.00 88.94 222 ASN A O 1
ATOM 1693 N N . ALA A 1 223 ? -60.191 -14.683 74.268 1.00 86.44 223 ALA A N 1
ATOM 1694 C CA . ALA A 1 223 ? -59.904 -15.875 75.068 1.00 86.44 223 ALA A CA 1
ATOM 1695 C C . ALA A 1 223 ? -59.779 -15.562 76.574 1.00 86.44 223 ALA A C 1
ATOM 1697 O O . ALA A 1 223 ? -60.247 -16.333 77.414 1.00 86.44 223 ALA A O 1
ATOM 1698 N N . ALA A 1 224 ? -59.182 -14.421 76.934 1.00 86.00 224 ALA A N 1
ATOM 1699 C CA . ALA A 1 224 ? -59.090 -13.976 78.323 1.00 86.00 224 ALA A CA 1
ATOM 1700 C C . ALA A 1 224 ? -60.465 -13.610 78.913 1.00 86.00 224 ALA A C 1
ATOM 1702 O O . ALA A 1 224 ? -60.751 -13.943 80.066 1.00 86.00 224 ALA A O 1
ATOM 1703 N N . VAL A 1 225 ? -61.332 -12.965 78.123 1.00 88.12 225 VAL A N 1
ATOM 1704 C CA . VAL A 1 225 ? -62.714 -12.650 78.520 1.00 88.12 225 VAL A CA 1
ATOM 1705 C C . VAL A 1 225 ? -63.535 -13.924 78.724 1.00 88.12 225 VAL A C 1
ATOM 1707 O O . VAL A 1 225 ? -64.220 -14.041 79.741 1.00 88.12 225 VAL A O 1
ATOM 1710 N N . ASP A 1 226 ? -63.428 -14.900 77.820 1.00 86.44 226 ASP A N 1
ATOM 1711 C CA . ASP A 1 226 ? -64.098 -16.199 77.959 1.00 86.44 226 ASP A CA 1
ATOM 1712 C C . ASP A 1 226 ? -63.672 -16.919 79.249 1.00 86.44 226 ASP A C 1
ATOM 1714 O O . ASP A 1 226 ? -64.506 -17.428 80.001 1.00 86.44 226 ASP A O 1
ATOM 1718 N N . HIS A 1 227 ? -62.379 -16.863 79.588 1.00 85.56 227 HIS A N 1
ATOM 1719 C CA . HIS A 1 227 ? -61.879 -17.429 80.839 1.00 85.56 227 HIS A CA 1
ATOM 1720 C C . HIS A 1 227 ? -62.471 -16.755 82.091 1.00 85.56 227 HIS A C 1
ATOM 1722 O O . HIS A 1 227 ? -62.758 -17.444 83.071 1.00 85.56 227 HIS A O 1
ATOM 1728 N N . LEU A 1 228 ? -62.680 -15.432 82.065 1.00 81.19 228 LEU A N 1
ATOM 1729 C CA . LEU A 1 228 ? -63.279 -14.673 83.173 1.00 81.19 228 LEU A CA 1
ATOM 1730 C C . LEU A 1 228 ? -64.793 -14.881 83.303 1.00 81.19 228 LEU A C 1
ATOM 1732 O O . LEU A 1 228 ? -65.319 -14.855 84.415 1.00 81.19 228 LEU A O 1
ATOM 1736 N N . LEU A 1 229 ? -65.497 -15.095 82.189 1.00 83.31 229 LEU A N 1
ATOM 1737 C CA . LEU A 1 229 ? -66.941 -15.346 82.177 1.00 83.31 229 LEU A CA 1
ATOM 1738 C C . LEU A 1 229 ? -67.306 -16.797 82.488 1.00 83.31 229 LEU A C 1
ATOM 1740 O O . LEU A 1 229 ? -68.486 -17.097 82.671 1.00 83.31 229 LEU A O 1
ATOM 1744 N N . ARG A 1 230 ? -66.324 -17.699 82.580 1.00 78.62 230 ARG A N 1
ATOM 1745 C CA . ARG A 1 230 ? -66.573 -19.108 82.866 1.00 78.62 230 ARG A CA 1
ATOM 1746 C C . ARG A 1 230 ? -67.018 -19.279 84.330 1.00 78.62 230 ARG A C 1
ATOM 1748 O O . ARG A 1 230 ? -66.205 -19.098 85.240 1.00 78.62 230 ARG A O 1
ATOM 1755 N N . PRO A 1 231 ? -68.289 -19.633 84.601 1.00 68.69 231 PRO A N 1
ATOM 1756 C CA . PRO A 1 231 ? -68.781 -19.725 85.968 1.00 68.69 231 PRO A CA 1
ATOM 1757 C C . PRO A 1 231 ? -68.078 -20.874 86.703 1.00 68.69 231 PRO A C 1
ATOM 1759 O O . PRO A 1 231 ? -68.088 -22.018 86.244 1.00 68.69 231 PRO A O 1
ATOM 1762 N N . ARG A 1 232 ? -67.441 -20.554 87.840 1.00 56.00 232 ARG A N 1
ATOM 1763 C CA . ARG A 1 232 ? -66.849 -21.534 88.762 1.00 56.00 232 ARG A CA 1
ATOM 1764 C C . ARG A 1 232 ? -67.976 -22.246 89.510 1.00 56.00 232 ARG A C 1
ATOM 1766 O O . ARG A 1 232 ? -68.386 -21.785 90.572 1.00 56.00 232 ARG A O 1
ATOM 1773 N N . PHE A 1 233 ? -68.461 -23.339 88.940 1.00 53.88 233 PHE A N 1
ATOM 1774 C CA . PHE A 1 233 ? -69.233 -24.353 89.652 1.00 53.88 233 PHE A CA 1
ATOM 1775 C C . PHE A 1 233 ? -68.393 -25.618 89.790 1.00 53.88 233 PHE A C 1
ATOM 1777 O O . PHE A 1 233 ? -67.711 -25.974 88.801 1.00 53.88 233 PHE A O 1
#

Secondary structure (DSSP, 8-state):
-HHHHHHHHHHHHHHHHHHHHHHHHHHTSSSSS--------------------------------------------PPP-------TTSPP----HHHHHHHHHHHHHHHHHHHHHHHHHHHHHHHHHHHHHHHHHHHHHHHHHHHHHHHHHHHHHHHHHHHHHHHHHHHHHHHHHHHHHHHHHHHHHHHHHHHHHHHHHHHHHHHHHHHHHHHHHHHHHHHHHHHHHS---

Radius of gyration: 73.07 Å; chains: 1; bounding box: 187×46×174 Å

Foldseek 3Di:
DVVVVVVVVVVVVVVVVVVVVVVVVVVVPPPDDDDDDDDDDDDDDDDDDDDDDDDDDDDDDDDDYDDDDDDDDDDDDDDDDPDPDPPPPPPDPPPDVVNVVVVVVVVVVVVVVCVVPVPVVVVVVVVVVVVVVVVVVVVVVVVVVVVVVVVVVVVVVVVVVVVVVVVVVVVVVVVVVVVVVVVVVVVVVVVVVVVVVVVVVVVVVVVVVVVVVVVVVVVVVVVVVVVVPPDDD

Sequence (233 aa):
MRFSIFVRWHACILMVFLAIGVSARVCYAEESHGHESEDHAAASNGDDHEHGEADHAAHGDDGHGDGGHDEGEAGHHDAEHDAFHIDTSAPPLMPDARLLIFSLVTFLLYVFLAKRFAWLPLIEGLDAREARVNRALADAEQARIEAEKLLADHRTRMSAVTEEVRGIVAAARSAAEKEKARVIAEADREAAALRDGALAEIDAARQAAMADLDTQVDGQANAAVDHLLRPRF